Protein AF-0000000087503387 (afdb_homodimer)

Nearest PDB structures (foldseek):
  4nt5-assembly1_A-2  TM=7.803E-01  e=4.221E-07  Homo sapiens
  4jph-assembly2_D  TM=7.429E-01  e=2.413E-03  Mus musculus
  4jph-assembly2_C  TM=7.333E-01  e=2.294E-03  Mus musculus
  5aej-assembly2_B  TM=7.137E-01  e=2.294E-03  Homo sapiens
  5hk5-assembly2_E  TM=7.577E-01  e=7.345E-03  Mus musculus

InterPro domains:
  IPR006207 Cystine knot, C-terminal [PS01185] (125-163)
  IPR006207 Cystine knot, C-terminal [PS01225] (76-164)
  IPR006207 Cystine knot, C-terminal [SM00041] (79-164)

Secondary structure (DSSP, 8-state):
--EEEEE--STTS-EEEEEEEEETTEEEEEEEESSSEEEEEEEE-SS-EEEEEEEE--SSTTEEEEEEEE-B--SEEEEEEEE---EETTEEESS-EEEEEEEEEEEEEEEEETTTTEEEEEEEEEEEEEEEEEEEEEEETTS-EEEEEEEEEEEEEEEEE---/---EEEEEEEESS--EE-----BTTBEEEEEEEEESSEEEEEEEETTTTEEEEEEEE-SEEEEEEEEEE-----SEEEEEEEE---EETTEEESS-EEEEEEEEEEEEEEEEETTTTEEEEEEEEEEEEEEEEEEEEEEETTS-EEEEEEEEEEEEEEEEE---

Solvent-accessible surface area (backbone atoms only — not comparable to full-atom values): 16888 Å² total; per-residue (Å²): 119,58,48,63,46,55,49,65,71,59,76,87,57,77,60,46,63,74,52,55,48,71,52,96,30,36,27,41,34,41,27,38,22,36,49,59,38,60,36,36,34,37,33,46,32,94,62,19,49,18,62,23,74,31,73,30,72,24,92,48,78,62,34,72,34,77,26,76,15,67,20,56,58,54,40,32,33,74,40,82,44,71,40,62,65,49,70,56,93,70,23,31,33,86,54,70,39,79,34,32,25,20,37,25,34,16,67,12,28,17,42,64,33,79,89,74,69,41,75,40,70,47,33,21,22,12,29,66,76,38,68,43,78,42,80,39,64,21,45,28,82,87,71,48,76,46,75,46,76,43,66,23,44,75,37,40,36,66,39,76,44,73,56,120,129,46,60,42,48,66,44,72,73,50,61,88,30,71,55,47,67,73,48,42,48,54,44,61,83,51,24,38,30,44,30,34,28,35,16,73,34,56,27,35,34,34,33,35,27,74,74,24,52,18,64,22,74,28,78,33,79,23,86,44,79,69,40,71,33,74,20,74,16,73,23,58,58,55,40,32,33,74,41,82,42,73,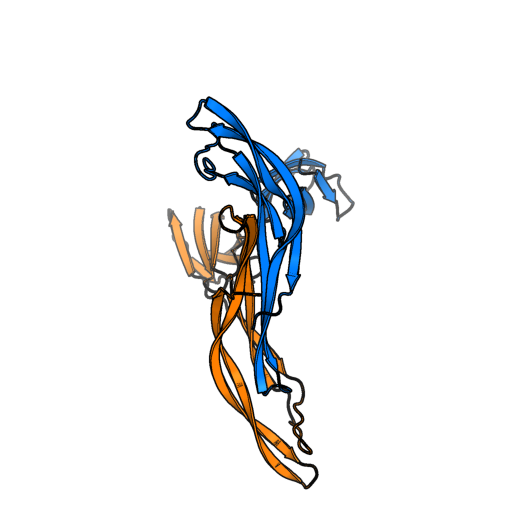40,65,66,51,70,56,92,70,23,30,32,84,53,71,40,77,36,31,25,19,38,23,34,16,68,13,28,17,42,65,32,79,91,74,70,41,75,40,70,47,34,20,21,10,28,66,74,38,68,41,80,41,79,38,66,22,46,29,82,86,70,48,77,46,76,45,76,42,68,23,44,75,36,42,35,66,39,77,44,72,55,119

Structure (mmCIF, N/CA/C/O backbone):
data_AF-0000000087503387-model_v1
#
loop_
_entity.id
_entity.type
_entity.pdbx_description
1 polymer 'CTCK domain-containing protein'
#
loop_
_atom_site.group_PDB
_atom_site.id
_atom_site.type_symbol
_atom_site.label_atom_id
_atom_site.label_alt_id
_atom_site.label_comp_id
_atom_site.label_asym_id
_atom_site.label_entity_id
_atom_site.label_seq_id
_atom_site.pdbx_PDB_ins_code
_atom_site.Cartn_x
_atom_site.Cartn_y
_atom_site.Cartn_z
_atom_site.occupancy
_atom_site.B_iso_or_equiv
_atom_site.auth_seq_id
_atom_site.auth_comp_id
_atom_site.auth_asym_id
_atom_site.auth_atom_id
_atom_site.pdbx_PDB_model_num
ATOM 1 N N . MET A 1 1 ? -12.945 15.711 10.336 1 50.25 1 MET A N 1
ATOM 2 C CA . MET A 1 1 ? -14.219 15.32 10.93 1 50.25 1 MET A CA 1
ATOM 3 C C . MET A 1 1 ? -14.648 13.938 10.445 1 50.25 1 MET A C 1
ATOM 5 O O . MET A 1 1 ? -14.586 13.648 9.25 1 50.25 1 MET A O 1
ATOM 9 N N . CYS A 1 2 ? -14.562 12.992 11.312 1 55 2 CYS A N 1
ATOM 10 C CA . CYS A 1 2 ? -14.992 11.633 10.992 1 55 2 CYS A CA 1
ATOM 11 C C . CYS A 1 2 ? -16.516 11.516 11.07 1 55 2 CYS A C 1
ATOM 13 O O . CYS A 1 2 ? -17.141 12.125 11.93 1 55 2 CYS A O 1
ATOM 15 N N . VAL A 1 3 ? -17.125 11.242 10 1 60.5 3 VAL A N 1
ATOM 16 C CA . VAL A 1 3 ? -18.562 10.969 10.016 1 60.5 3 VAL A CA 1
ATOM 17 C C . VAL A 1 3 ? -18.797 9.484 10.289 1 60.5 3 VAL A C 1
ATOM 19 O O . VAL A 1 3 ? -18.203 8.625 9.633 1 60.5 3 VAL A O 1
ATOM 22 N N . CYS A 1 4 ? -19.375 9.344 11.383 1 56.12 4 CYS A N 1
ATOM 23 C CA . CYS A 1 4 ? -19.703 7.973 11.773 1 56.12 4 CYS A CA 1
ATOM 24 C C . CYS A 1 4 ? -21.172 7.656 11.5 1 56.12 4 CYS A C 1
ATOM 26 O O . CYS A 1 4 ? -22.047 8.445 11.844 1 56.12 4 CYS A O 1
ATOM 28 N N . VAL A 1 5 ? -21.297 6.695 10.633 1 58.78 5 VAL A N 1
ATOM 29 C CA . VAL A 1 5 ? -22.656 6.23 10.406 1 58.78 5 VAL A CA 1
ATOM 30 C C . VAL A 1 5 ? -22.828 4.812 10.945 1 58.78 5 VAL A C 1
ATOM 32 O O . VAL A 1 5 ? -21.922 3.975 10.781 1 58.78 5 VAL A O 1
ATOM 35 N N . CYS A 1 6 ? -23.781 4.66 11.781 1 55.41 6 CYS A N 1
ATOM 36 C CA . CYS A 1 6 ? -24.156 3.338 12.273 1 55.41 6 CYS A CA 1
ATOM 37 C C . CYS A 1 6 ? -25.281 2.744 11.438 1 55.41 6 CYS A C 1
ATOM 39 O O . CYS A 1 6 ? -26.312 3.389 11.234 1 55.41 6 CYS A O 1
ATOM 41 N N . VAL A 1 7 ? -24.828 1.74 10.688 1 52.94 7 VAL A N 1
ATOM 42 C CA . VAL A 1 7 ? -25.891 1.023 9.977 1 52.94 7 VAL A CA 1
ATOM 43 C C . VAL A 1 7 ? -26.312 -0.208 10.773 1 52.94 7 VAL A C 1
ATOM 45 O O . VAL A 1 7 ? -25.453 -0.981 11.227 1 52.94 7 VAL A O 1
ATOM 48 N N . LEU A 1 8 ? -27.516 -0.13 11.07 1 51.19 8 LEU A N 1
ATOM 49 C CA . LEU A 1 8 ? -28.125 -1.24 11.781 1 51.19 8 LEU A CA 1
ATOM 50 C C . LEU A 1 8 ? -28.484 -2.371 10.82 1 51.19 8 LEU A C 1
ATOM 52 O O . LEU A 1 8 ? -29.094 -2.135 9.781 1 51.19 8 LEU A O 1
ATOM 56 N N . VAL A 1 9 ? -27.797 -3.285 10.844 1 47.41 9 VAL A N 1
ATOM 57 C CA . VAL A 1 9 ? -28.172 -4.387 9.961 1 47.41 9 VAL A CA 1
ATOM 58 C C . VAL A 1 9 ? -29.359 -5.141 10.555 1 47.41 9 VAL A C 1
ATOM 60 O O . VAL A 1 9 ? -30.219 -5.637 9.82 1 47.41 9 VAL A O 1
ATOM 63 N N . LEU A 1 10 ? -29.234 -5.516 11.594 1 47.75 10 LEU A N 1
ATOM 64 C CA . LEU A 1 10 ? -30.375 -6.305 12.062 1 47.75 10 LEU A CA 1
ATOM 65 C C . LEU A 1 10 ? -31.312 -5.457 12.914 1 47.75 10 LEU A C 1
ATOM 67 O O . LEU A 1 10 ? -30.859 -4.633 13.711 1 47.75 10 LEU A O 1
ATOM 71 N N . VAL A 1 11 ? -32.562 -5.238 12.305 1 44.34 11 VAL A N 1
ATOM 72 C CA . VAL A 1 11 ? -33.688 -4.32 12.438 1 44.34 11 VAL A CA 1
ATOM 73 C C . VAL A 1 11 ? -34.125 -4.254 13.898 1 44.34 11 VAL A C 1
ATOM 75 O O . VAL A 1 11 ? -35.031 -3.479 14.25 1 44.34 11 VAL A O 1
ATOM 78 N N . LEU A 1 12 ? -34 -5.195 14.758 1 48.66 12 LEU A N 1
ATOM 79 C CA . LEU A 1 12 ? -35.062 -4.984 15.727 1 48.66 12 LEU A CA 1
ATOM 80 C C . LEU A 1 12 ? -34.75 -3.807 16.641 1 48.66 12 LEU A C 1
ATOM 82 O O . LEU A 1 12 ? -35.594 -3.387 17.438 1 48.66 12 LEU A O 1
ATOM 86 N N . SER A 1 13 ? -33.531 -3.502 16.875 1 52.62 13 SER A N 1
ATOM 87 C CA . SER A 1 13 ? -33.312 -2.461 17.875 1 52.62 13 SER A CA 1
ATOM 88 C C . SER A 1 13 ? -32.375 -1.38 17.359 1 52.62 13 SER A C 1
ATOM 90 O O . SER A 1 13 ? -31.719 -1.568 16.328 1 52.62 13 SER A O 1
ATOM 92 N N . VAL A 1 14 ? -32.625 -0.191 17.922 1 55.81 14 VAL A N 1
ATOM 93 C CA . VAL A 1 14 ? -31.984 1.064 17.531 1 55.81 14 VAL A CA 1
ATOM 94 C C . VAL A 1 14 ? -30.578 1.113 18.094 1 55.81 14 VAL A C 1
ATOM 96 O O . VAL A 1 14 ? -30.359 0.879 19.297 1 55.81 14 VAL A O 1
ATOM 99 N N . CYS A 1 15 ? -29.562 0.824 17.344 1 60 15 CYS A N 1
ATOM 100 C CA . CYS A 1 15 ? -28.188 1.126 17.719 1 60 15 CYS A CA 1
ATOM 101 C C . CYS A 1 15 ? -27.797 2.533 17.281 1 60 15 CYS A C 1
ATOM 103 O O . CYS A 1 15 ? -28.047 2.918 16.125 1 60 15 CYS A O 1
ATOM 105 N N . VAL A 1 16 ? -27.469 3.377 18.406 1 65.25 16 VAL A N 1
ATOM 106 C CA . VAL A 1 16 ? -27.047 4.734 18.094 1 65.25 16 VAL A CA 1
ATOM 107 C C . VAL A 1 16 ? -25.547 4.871 18.359 1 65.25 16 VAL A C 1
ATOM 109 O O . VAL A 1 16 ? -25.062 4.551 19.453 1 65.25 16 VAL A O 1
ATOM 112 N N . CYS A 1 17 ? -24.844 5.121 17.297 1 65 17 CYS A N 1
ATOM 113 C CA . CYS A 1 17 ? -23.453 5.496 17.469 1 65 17 CYS A CA 1
ATOM 114 C C . CYS A 1 17 ? -23.328 6.883 18.094 1 65 17 CYS A C 1
ATOM 116 O O . CYS A 1 17 ? -23.797 7.867 17.516 1 65 17 CYS A O 1
ATOM 118 N N . LEU A 1 18 ? -22.781 6.969 19.297 1 70.75 18 LEU A N 1
ATOM 119 C CA . LEU A 1 18 ? -22.656 8.258 19.969 1 70.75 18 LEU A CA 1
ATOM 120 C C . LEU A 1 18 ? -21.516 9.07 19.359 1 70.75 18 LEU A C 1
ATOM 122 O O . LEU A 1 18 ? -21.672 10.25 19.062 1 70.75 18 LEU A O 1
ATOM 126 N N . TYR A 1 19 ? -20.328 8.484 19.344 1 67.81 19 TYR A N 1
ATOM 127 C CA . TYR A 1 19 ? -19.234 9.188 18.703 1 67.81 19 TYR A CA 1
ATOM 128 C C . TYR A 1 19 ? -18.156 8.211 18.234 1 67.81 19 TYR A C 1
ATOM 130 O O . TYR A 1 19 ? -18.109 7.07 18.688 1 67.81 19 TYR A O 1
ATOM 138 N N . CYS A 1 20 ? -17.547 8.594 17.094 1 66.69 20 CYS A N 1
ATOM 139 C CA . CYS A 1 20 ? -16.391 7.875 16.562 1 66.69 20 CYS A CA 1
ATOM 140 C C . CYS A 1 20 ? -15.164 8.781 16.516 1 66.69 20 CYS A C 1
ATOM 142 O O . CYS A 1 20 ? -15.273 9.969 16.219 1 66.69 20 CYS A O 1
ATOM 144 N N . VAL A 1 21 ? -14.117 8.273 17.047 1 67.12 21 VAL A N 1
ATOM 145 C CA . VAL A 1 21 ? -12.828 8.953 16.953 1 67.12 21 VAL 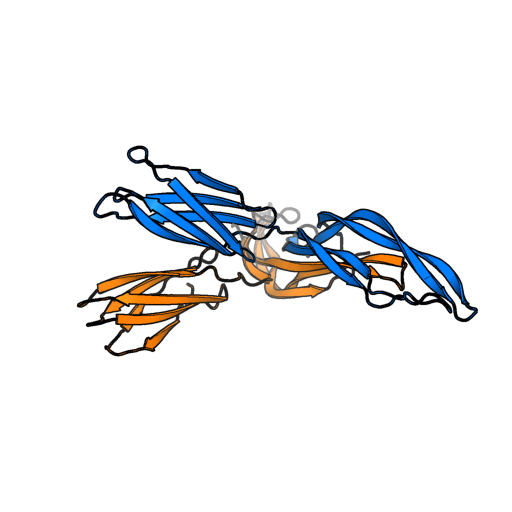A CA 1
ATOM 146 C C . VAL A 1 21 ? -11.875 8.148 16.078 1 67.12 21 VAL A C 1
ATOM 148 O O . VAL A 1 21 ? -11.742 6.934 16.234 1 67.12 21 VAL A O 1
ATOM 151 N N . CYS A 1 22 ? -11.492 8.805 15.016 1 60.06 22 CYS A N 1
ATOM 152 C CA . CYS A 1 22 ? -10.5 8.195 14.133 1 60.06 22 CYS A CA 1
ATOM 153 C C . CYS A 1 22 ? -9.117 8.789 14.375 1 60.06 22 CYS A C 1
ATOM 155 O O . CYS A 1 22 ? -8.938 10.008 14.289 1 60.06 22 CYS A O 1
ATOM 157 N N . VAL A 1 23 ? -8.352 7.953 14.859 1 58.34 23 VAL A N 1
ATOM 158 C CA . VAL A 1 23 ? -6.953 8.344 14.992 1 58.34 23 VAL A CA 1
ATOM 159 C C . VAL A 1 23 ? -6.09 7.48 14.07 1 58.34 23 VAL A C 1
ATOM 161 O O . VAL A 1 23 ? -5.898 6.289 14.328 1 58.34 23 VAL A O 1
ATOM 164 N N . CYS A 1 24 ? -5.438 8.117 13.211 1 50.66 24 CYS A N 1
ATOM 165 C CA . CYS A 1 24 ? -4.434 7.484 12.359 1 50.66 24 CYS A CA 1
ATOM 166 C C . CYS A 1 24 ? -4.914 6.129 11.867 1 50.66 24 CYS A C 1
ATOM 168 O O . CYS A 1 24 ? -4.293 5.102 12.148 1 50.66 24 CYS A O 1
ATOM 170 N N . THR A 1 25 ? -6.18 5.957 11.508 1 59.53 25 THR A N 1
ATOM 171 C CA . THR A 1 25 ? -6.754 4.793 10.844 1 59.53 25 THR A CA 1
ATOM 172 C C . THR A 1 25 ? -7.398 3.855 11.859 1 59.53 25 THR A C 1
ATOM 174 O O . THR A 1 25 ? -8 2.848 11.484 1 59.53 25 THR A O 1
ATOM 177 N N . VAL A 1 26 ? -7.129 4.125 13.117 1 62 26 VAL A N 1
ATOM 178 C CA . VAL A 1 26 ? -7.848 3.375 14.141 1 62 26 VAL A CA 1
ATOM 179 C C . VAL A 1 26 ? -9.094 4.145 14.562 1 62 26 VAL A C 1
ATO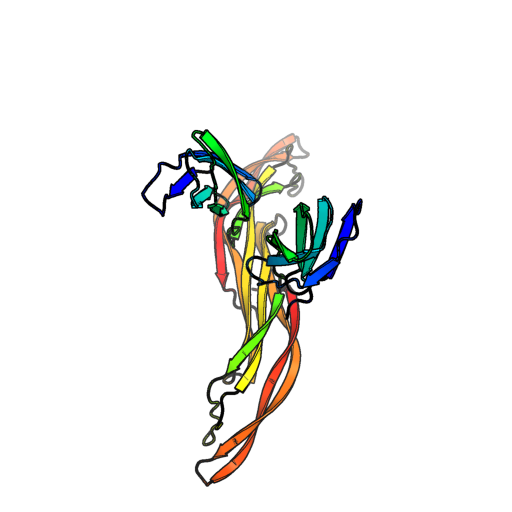M 181 O O . VAL A 1 26 ? -9.016 5.324 14.922 1 62 26 VAL A O 1
ATOM 184 N N . CYS A 1 27 ? -10.148 3.475 14.375 1 63.16 27 CYS A N 1
ATOM 185 C CA . CYS A 1 27 ? -11.422 4.098 14.727 1 63.16 27 CYS A CA 1
ATOM 186 C C . CYS A 1 27 ? -12.039 3.428 15.953 1 63.16 27 CYS A C 1
ATOM 188 O O . CYS A 1 27 ? -12.086 2.199 16.031 1 63.16 27 CYS A O 1
ATOM 190 N N . VAL A 1 28 ? -12.258 4.191 16.953 1 68.62 28 VAL A N 1
ATOM 191 C CA . VAL A 1 28 ? -12.992 3.736 18.125 1 68.62 28 VAL A CA 1
ATOM 192 C C . VAL A 1 28 ? -14.438 4.23 18.078 1 68.62 28 VAL A C 1
ATOM 194 O O . VAL A 1 28 ? -14.68 5.422 17.875 1 68.62 28 VAL A O 1
ATOM 197 N N . PHE A 1 29 ? -15.242 3.207 18.125 1 69.44 29 PHE A N 1
ATOM 198 C CA . PHE A 1 29 ? -16.672 3.496 18.141 1 69.44 29 PHE A CA 1
ATOM 199 C C . PHE A 1 29 ? -17.266 3.236 19.516 1 69.44 29 PHE A C 1
ATOM 201 O O . PHE A 1 29 ? -16.984 2.211 20.141 1 69.44 29 PHE A O 1
ATOM 208 N N . VAL A 1 30 ? -17.875 4.211 20.016 1 71 30 VAL A N 1
ATOM 209 C CA . VAL A 1 30 ? -18.672 4.02 21.219 1 71 30 VAL A CA 1
ATOM 210 C C . VAL A 1 30 ? -20.156 4.059 20.859 1 71 30 VAL A C 1
ATOM 212 O O . VAL A 1 30 ? -20.672 5.078 20.391 1 71 30 VAL A O 1
ATOM 215 N N . CYS A 1 31 ? -20.656 2.846 21.016 1 67.81 31 CYS A N 1
ATOM 216 C CA . CYS A 1 31 ? -22.078 2.721 20.688 1 67.81 31 CYS A CA 1
ATOM 217 C C . CYS A 1 31 ? -22.891 2.334 21.922 1 67.81 31 CYS A C 1
ATOM 219 O O . CYS A 1 31 ? -22.359 1.698 22.828 1 67.81 31 CYS A O 1
ATOM 221 N N . VAL A 1 32 ? -24.062 2.9 22.094 1 67.75 32 VAL A N 1
ATOM 222 C CA . VAL A 1 32 ? -25.016 2.496 23.125 1 67.75 32 VAL A CA 1
ATOM 223 C C . VAL A 1 32 ? -26.125 1.655 22.484 1 67.75 32 VAL A C 1
ATOM 225 O O . VAL A 1 32 ? -26.719 2.049 21.484 1 67.75 32 VAL A O 1
ATOM 228 N N . CYS A 1 33 ? -26 0.449 23.047 1 58 33 CYS A N 1
ATOM 229 C CA . CYS A 1 33 ? -27.062 -0.43 22.547 1 58 33 CYS A CA 1
ATOM 230 C C . CYS A 1 33 ? -28 -0.824 23.672 1 58 33 CYS A C 1
ATOM 232 O O . CYS A 1 33 ? -27.609 -0.865 24.844 1 58 33 CYS A O 1
ATOM 234 N N . VAL A 1 34 ? -29.203 -0.83 23.531 1 60.62 34 VAL A N 1
ATOM 235 C CA . VAL A 1 34 ? -30.188 -1.247 24.516 1 60.62 34 VAL A CA 1
ATOM 236 C C . VAL A 1 34 ? -30.328 -2.768 24.5 1 60.62 34 VAL A C 1
ATOM 238 O O . VAL A 1 34 ? -30.688 -3.375 25.516 1 60.62 34 VAL A O 1
ATOM 241 N N . CYS A 1 35 ? -30.016 -3.428 23.344 1 51.03 35 CYS A N 1
ATOM 242 C CA . CYS A 1 35 ? -30.297 -4.859 23.359 1 51.03 35 CYS A CA 1
ATOM 243 C C . CYS A 1 35 ? -29.125 -5.648 22.781 1 51.03 35 CYS A C 1
ATOM 245 O O . CYS A 1 35 ? -28.203 -5.07 22.203 1 51.03 35 CYS A O 1
ATOM 247 N N . LEU A 1 36 ? -29.047 -7.004 23.031 1 51.72 36 LEU A N 1
ATOM 248 C CA . LEU A 1 36 ? -28.078 -8.023 22.656 1 51.72 36 LEU A CA 1
ATOM 249 C C . LEU A 1 36 ? -27.953 -8.133 21.141 1 51.72 36 LEU A C 1
ATOM 251 O O . LEU A 1 36 ? -28.734 -8.844 20.5 1 51.72 36 LEU A O 1
ATOM 255 N N . TYR A 1 37 ? -27.5 -7.02 20.641 1 50.34 37 TYR A N 1
ATOM 256 C CA . TYR A 1 37 ? -27.438 -7.266 19.203 1 50.34 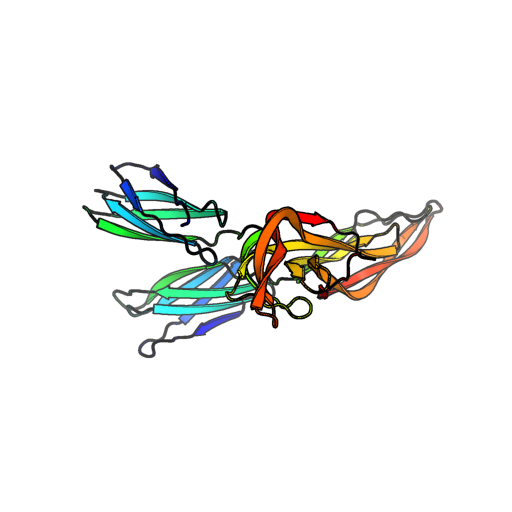37 TYR A CA 1
ATOM 257 C C . TYR A 1 37 ? -26.078 -6.883 18.641 1 50.34 37 TYR A C 1
ATOM 259 O O . TYR A 1 37 ? -25.297 -6.199 19.297 1 50.34 37 TYR A O 1
ATOM 267 N N . VAL A 1 38 ? -25.812 -7.367 17.344 1 57.97 38 VAL A N 1
ATOM 268 C CA . VAL A 1 38 ? -24.609 -7.082 16.578 1 57.97 38 VAL A CA 1
ATOM 269 C C . VAL A 1 38 ? -24.797 -5.809 15.758 1 57.97 38 VAL A C 1
ATOM 271 O O . VAL A 1 38 ? -25.812 -5.668 15.055 1 57.97 38 VAL A O 1
ATOM 274 N N . CYS A 1 39 ? -24.156 -4.766 16.078 1 58 39 CYS A N 1
ATOM 275 C CA . CYS A 1 39 ? -24.172 -3.527 15.305 1 58 39 CYS A CA 1
ATOM 276 C C . CYS A 1 39 ? -22.891 -3.387 14.492 1 58 39 CYS A C 1
ATOM 278 O O . CYS A 1 39 ? -21.812 -3.799 14.938 1 58 39 CYS A O 1
ATOM 280 N N . VAL A 1 40 ? -23.109 -2.963 13.156 1 62.09 40 VAL A N 1
ATOM 281 C CA . VAL A 1 40 ? -21.984 -2.594 12.305 1 62.09 40 VAL A CA 1
ATOM 282 C C . VAL A 1 40 ? -21.891 -1.074 12.203 1 62.09 40 VAL A C 1
ATOM 284 O O . VAL A 1 40 ? -22.859 -0.412 11.836 1 62.09 40 VAL A O 1
ATOM 287 N N . CYS A 1 41 ? -20.844 -0.535 12.688 1 62.25 41 CYS A N 1
ATOM 288 C CA . CYS A 1 41 ? -20.562 0.892 12.586 1 62.25 41 CYS A CA 1
ATOM 289 C C . CYS A 1 41 ? -19.5 1.164 11.523 1 62.25 41 CYS A C 1
ATOM 291 O O . CYS A 1 41 ? -18.516 0.423 11.414 1 62.25 41 CYS A O 1
ATOM 293 N N . VAL A 1 42 ? -19.875 2.121 10.602 1 62.59 42 VAL A N 1
ATOM 294 C CA . VAL A 1 42 ? -18.922 2.568 9.586 1 62.59 42 VAL A CA 1
ATOM 295 C C . VAL A 1 42 ? -18.531 4.016 9.859 1 62.59 42 VAL A C 1
ATOM 297 O O . VAL A 1 42 ? -19.391 4.871 10.102 1 62.59 42 VAL A O 1
ATOM 300 N N . CYS A 1 43 ? -17.281 4.254 10 1 62.97 43 CYS A N 1
ATOM 301 C CA . CYS A 1 43 ? -16.734 5.602 10.102 1 62.97 43 CYS A CA 1
ATOM 302 C C . CYS A 1 43 ? -15.93 5.961 8.859 1 62.97 43 CYS A C 1
ATOM 304 O O . CYS A 1 43 ? -15.07 5.199 8.43 1 62.97 43 CYS A O 1
ATOM 306 N N . VAL A 1 44 ? -16.406 6.918 8.164 1 59.38 44 VAL A N 1
ATOM 307 C CA . VAL A 1 44 ? -15.672 7.48 7.035 1 59.38 44 VAL A CA 1
ATOM 308 C C . VAL A 1 44 ? -15.031 8.805 7.438 1 59.38 44 VAL A C 1
ATOM 310 O O . VAL A 1 44 ? -15.711 9.719 7.902 1 59.38 44 VAL A O 1
ATOM 313 N N . CYS A 1 45 ? -13.789 8.742 7.543 1 59.59 45 CYS A N 1
ATOM 314 C CA . CYS A 1 45 ? -13.07 9.992 7.746 1 59.59 45 CYS A CA 1
ATOM 315 C C . CYS A 1 45 ? -12.289 10.375 6.492 1 59.59 45 CYS A C 1
ATOM 317 O O . CYS A 1 45 ? -12.133 9.57 5.582 1 59.59 45 CYS A O 1
ATOM 319 N N . LEU A 1 46 ? -11.93 11.617 6.473 1 56.44 46 LEU A N 1
ATOM 320 C CA . LEU A 1 46 ? -11.211 12.156 5.328 1 56.44 46 LEU A CA 1
ATOM 321 C C . LEU A 1 46 ? -9.961 11.32 5.031 1 56.44 46 LEU A C 1
ATOM 323 O O . LEU A 1 46 ? -9.492 11.281 3.893 1 56.44 46 LEU A O 1
ATOM 327 N N . TYR A 1 47 ? -9.562 10.641 6.109 1 56.97 47 TYR A N 1
ATOM 328 C CA . TYR A 1 47 ? -8.266 9.992 5.957 1 56.97 47 TYR A CA 1
ATOM 329 C C . TYR A 1 47 ? -8.43 8.484 5.793 1 56.97 47 TYR A C 1
ATOM 331 O O . TYR A 1 47 ? -7.598 7.828 5.16 1 56.97 47 TYR A O 1
ATOM 339 N N . CYS A 1 48 ? -9.438 7.953 6.461 1 58.69 48 CYS A N 1
ATOM 340 C CA . CYS A 1 48 ? -9.594 6.504 6.422 1 58.69 48 CYS A CA 1
ATOM 341 C C . CYS A 1 48 ? -11.07 6.109 6.477 1 58.69 48 CYS A C 1
ATOM 343 O O . CYS A 1 48 ? -11.922 6.926 6.836 1 58.69 48 CYS A O 1
ATOM 345 N N . VAL A 1 49 ? -11.359 4.996 5.828 1 62.19 49 VAL A N 1
ATOM 346 C CA . VAL A 1 49 ? -12.664 4.359 6.016 1 62.19 49 VAL A CA 1
ATOM 347 C C . VAL A 1 49 ? -12.523 3.172 6.969 1 62.19 49 VAL A C 1
ATOM 349 O O . VAL A 1 49 ? -11.703 2.283 6.746 1 62.19 49 VAL A O 1
ATOM 352 N N . CYS A 1 50 ? -13.156 3.383 8.148 1 61.34 50 CYS A N 1
ATOM 353 C CA . CYS A 1 50 ? -13.156 2.311 9.133 1 61.34 50 CYS A CA 1
ATOM 354 C C . CYS A 1 50 ? -14.547 1.7 9.266 1 61.34 50 CYS A C 1
ATOM 356 O O . CYS A 1 50 ? -15.547 2.42 9.312 1 61.34 50 CYS A O 1
ATOM 358 N N . VAL A 1 51 ? -14.617 0.385 9.086 1 61.22 51 VAL A N 1
ATOM 359 C CA . VAL A 1 51 ? -15.859 -0.34 9.344 1 61.22 51 VAL A CA 1
ATOM 360 C C . VAL A 1 51 ? -15.703 -1.2 10.602 1 61.22 51 VAL A C 1
ATOM 362 O O . VAL A 1 51 ? -14.727 -1.946 10.734 1 61.22 51 VAL A O 1
ATOM 365 N N . CYS A 1 52 ? -16.453 -0.917 11.602 1 58.69 52 CYS A N 1
ATOM 366 C CA . CYS A 1 52 ? -16.453 -1.731 12.812 1 58.69 52 CYS A CA 1
ATOM 367 C C . CYS A 1 52 ? -17.781 -2.455 12.977 1 58.69 52 CYS A C 1
ATOM 369 O O . CYS A 1 52 ? -18.844 -1.845 12.844 1 58.69 52 CYS A O 1
ATOM 371 N N . MET A 1 53 ? -17.719 -3.789 13.055 1 56.91 53 MET A N 1
ATOM 372 C CA . MET A 1 53 ? -18.891 -4.578 13.438 1 56.91 53 MET A CA 1
ATOM 373 C C . MET A 1 53 ? -18.891 -4.836 14.945 1 56.91 53 MET A C 1
ATOM 375 O O . MET A 1 53 ? -17.953 -5.414 15.484 1 56.91 53 MET A O 1
ATOM 379 N N . CYS A 1 54 ? -19.719 -4.168 15.672 1 53.81 54 CYS A N 1
ATOM 380 C CA . CYS A 1 54 ? -19.844 -4.387 17.109 1 53.81 54 CYS A CA 1
ATOM 381 C C . CYS A 1 54 ? -20.984 -5.34 17.422 1 53.81 54 CYS A C 1
ATOM 383 O O . CYS A 1 54 ? -22.078 -5.207 16.859 1 53.81 54 CYS A O 1
ATOM 385 N N . VAL A 1 55 ? -20.594 -6.473 18.047 1 53.78 55 VAL A N 1
ATOM 386 C CA . VAL A 1 55 ? -21.625 -7.316 18.641 1 53.78 55 VAL A CA 1
ATOM 387 C C . VAL A 1 55 ? -21.875 -6.887 20.094 1 53.78 55 VAL A C 1
ATOM 389 O O . VAL A 1 55 ? -20.953 -6.922 20.922 1 53.78 55 VAL A O 1
ATOM 392 N N . CYS A 1 56 ? -22.859 -6.168 20.234 1 49.97 56 CYS A N 1
ATOM 393 C CA . CYS A 1 56 ? -23.234 -5.781 21.594 1 49.97 56 CYS A CA 1
ATOM 394 C C . CYS A 1 56 ? -24.297 -6.711 22.156 1 49.97 56 CYS A C 1
ATOM 396 O O . CYS A 1 56 ? -25.328 -6.934 21.516 1 49.97 56 CYS A O 1
ATOM 398 N N . VAL A 1 57 ? -23.875 -7.578 23.047 1 49.16 57 VAL A N 1
ATOM 399 C CA . VAL A 1 57 ? -24.859 -8.367 23.781 1 49.16 57 VAL A CA 1
ATOM 400 C C . VAL A 1 57 ? -25.328 -7.59 25 1 49.16 57 VAL A C 1
ATOM 402 O O . VAL A 1 57 ? -24.547 -7.262 25.891 1 49.16 57 VAL A O 1
ATOM 405 N N . CYS A 1 58 ? -26.234 -6.805 24.719 1 46.91 58 CYS A N 1
ATOM 406 C CA . CYS A 1 58 ? -26.703 -6.039 25.875 1 46.91 58 CYS A CA 1
ATOM 407 C C . CYS A 1 58 ? -27.719 -6.848 26.672 1 46.91 58 CYS A C 1
ATOM 409 O O . CYS A 1 58 ? -28.531 -7.574 26.109 1 46.91 58 CYS A O 1
ATOM 411 N N . VAL A 1 59 ? -27.234 -7.121 27.859 1 49.59 59 VAL A N 1
ATOM 412 C CA . VAL A 1 59 ? -28.203 -7.484 28.891 1 49.59 59 VAL A CA 1
ATOM 413 C C . VAL A 1 59 ? -28.812 -6.223 29.484 1 49.59 59 VAL A C 1
ATOM 415 O O . VAL A 1 59 ? -28.188 -5.543 30.297 1 49.59 59 VAL A O 1
ATOM 418 N N . GLY A 1 60 ? -29.797 -5.441 28.781 1 55.28 60 GLY A N 1
ATOM 419 C CA . GLY A 1 60 ? -30.594 -4.305 29.203 1 55.28 60 GLY A CA 1
ATOM 420 C C . GLY A 1 60 ? -30.391 -3.072 28.344 1 55.28 60 GLY A C 1
ATOM 421 O O . GLY A 1 60 ? -29.594 -3.102 27.406 1 55.28 60 GLY A O 1
ATOM 422 N N . VAL A 1 61 ? -31.078 -1.965 28.562 1 56.81 61 VAL A N 1
ATOM 423 C CA . VAL A 1 61 ? -31.078 -0.668 27.891 1 56.81 61 VAL A CA 1
ATOM 424 C C . VAL A 1 61 ? -29.766 0.069 28.203 1 56.81 61 VAL A C 1
ATOM 426 O O . VAL A 1 61 ? -29.375 0.184 29.359 1 56.81 61 VAL A O 1
ATOM 429 N N . GLY A 1 62 ? -29.094 0.515 27.109 1 59.44 62 GLY A N 1
ATOM 430 C CA . GLY A 1 62 ? -28.047 1.502 27.297 1 59.44 62 GLY A CA 1
ATOM 431 C C . GLY A 1 62 ? -26.656 0.885 27.438 1 59.44 62 GLY A C 1
ATOM 432 O O . GLY A 1 62 ? -25.781 1.465 28.078 1 59.44 62 GLY A O 1
ATOM 433 N N . THR A 1 63 ? -26.5 -0.313 27.062 1 60.09 63 THR A N 1
ATOM 434 C CA . THR A 1 63 ? -25.156 -0.848 27.203 1 60.09 63 THR A CA 1
ATOM 435 C C . THR A 1 63 ? -24.234 -0.282 26.109 1 60.09 63 THR A C 1
ATOM 437 O O . THR A 1 63 ? -24.656 -0.099 24.969 1 60.09 63 THR A O 1
ATOM 440 N N . GLU A 1 64 ? -23.172 0.347 26.609 1 63.5 64 GLU A N 1
ATOM 441 C CA . GLU A 1 64 ? -22.156 0.917 25.75 1 63.5 64 GLU A CA 1
ATOM 442 C C . GLU A 1 64 ? -21.25 -0.169 25.172 1 63.5 64 GLU A C 1
ATOM 444 O O . GLU A 1 64 ? -20.859 -1.103 25.891 1 63.5 64 GLU A O 1
ATOM 449 N N . CYS A 1 65 ? -21.297 -0.255 23.906 1 61.03 65 CYS A N 1
ATOM 450 C CA . CYS A 1 65 ? -20.359 -1.155 23.25 1 61.03 65 CYS A CA 1
ATOM 451 C C . CYS A 1 65 ? -19.266 -0.373 22.547 1 61.03 65 CYS A C 1
ATOM 453 O O . CYS A 1 65 ? -19.516 0.698 21.984 1 61.03 65 CYS A O 1
ATOM 455 N N . VAL A 1 66 ? -18.031 -0.721 22.828 1 63.72 66 VAL A N 1
ATOM 456 C CA . VAL A 1 66 ? -16.859 -0.127 22.172 1 63.72 66 VAL A CA 1
ATOM 457 C C . VAL A 1 66 ? -16.344 -1.069 21.094 1 63.72 66 VAL A C 1
ATOM 459 O O . VAL A 1 66 ? -16.203 -2.273 21.328 1 63.72 66 VAL A O 1
ATOM 462 N N . CYS A 1 67 ? -16.375 -0.484 19.891 1 62.5 67 CYS A N 1
ATOM 463 C CA . CYS A 1 67 ? -15.789 -1.24 18.781 1 62.5 67 CYS A CA 1
ATOM 464 C C . CYS A 1 67 ? -14.562 -0.523 18.234 1 62.5 67 CYS A C 1
ATOM 466 O O . CYS A 1 67 ? -14.562 0.701 18.094 1 62.5 67 CYS A O 1
ATOM 468 N N . VAL A 1 68 ? -13.484 -1.244 18.172 1 59.59 68 VAL A N 1
ATOM 469 C CA . VAL A 1 68 ? -12.266 -0.727 17.562 1 59.59 68 VAL A CA 1
ATOM 470 C C . VAL A 1 68 ? -12.055 -1.366 16.188 1 59.59 68 VAL A C 1
ATOM 472 O O . VAL A 1 68 ? -12.227 -2.578 16.031 1 59.59 68 VAL A O 1
ATOM 475 N N . SER A 1 69 ? -12.039 -0.48 15.172 1 61.97 69 SER A N 1
ATOM 476 C CA . SER A 1 69 ? -11.719 -0.968 13.836 1 61.97 69 SER A CA 1
ATOM 477 C C . SER A 1 69 ? -10.477 -0.275 13.281 1 61.97 69 SER A C 1
ATOM 479 O O . SER A 1 69 ? -10.164 0.851 13.664 1 61.97 69 SER A O 1
ATOM 481 N N . VAL A 1 70 ? -9.734 -1.047 12.625 1 56.16 70 VAL A N 1
ATOM 482 C CA . VAL A 1 70 ? -8.633 -0.473 11.867 1 56.16 70 VAL A CA 1
ATOM 483 C C . VAL A 1 70 ? -9.094 -0.16 10.445 1 56.16 70 VAL A C 1
ATOM 485 O O . VAL A 1 70 ? -9.641 -1.025 9.758 1 56.16 70 VAL A O 1
ATOM 488 N N . GLY A 1 71 ? -9.195 1.12 10.141 1 57.41 71 GLY A N 1
ATOM 489 C CA . GLY A 1 71 ? -9.586 1.558 8.812 1 57.41 71 GLY A CA 1
ATOM 490 C C . GLY A 1 71 ? -8.508 1.346 7.766 1 57.41 71 GLY A C 1
ATOM 491 O O . GLY A 1 71 ? -7.348 1.103 8.109 1 57.41 71 GLY A O 1
ATOM 492 N N . THR A 1 72 ? -8.922 1.057 6.562 1 58.31 72 THR A N 1
ATOM 493 C CA . THR A 1 72 ? -7.984 0.996 5.449 1 58.31 72 THR A CA 1
ATOM 494 C C . THR A 1 72 ? -7.512 2.395 5.062 1 58.31 72 THR A C 1
ATOM 496 O O . THR A 1 72 ? -8.305 3.336 5.023 1 58.31 72 THR A O 1
ATOM 499 N N . GLU A 1 73 ? -6.262 2.76 5.352 1 59.59 73 GLU A N 1
ATOM 500 C CA . GLU A 1 73 ? -5.68 4.027 4.918 1 59.59 73 GLU A CA 1
ATOM 501 C C . GLU A 1 73 ? -5.766 4.184 3.402 1 59.59 73 GLU A C 1
ATOM 503 O O . GLU A 1 73 ? -5.672 3.199 2.664 1 59.59 73 GLU A O 1
ATOM 508 N N . PRO A 1 74 ? -6.215 5.48 3.039 1 65.44 74 PRO A N 1
ATOM 509 C CA . PRO A 1 74 ? -6.09 5.672 1.592 1 65.44 74 PRO A CA 1
ATOM 510 C C . PRO A 1 74 ? -4.727 5.246 1.055 1 65.44 74 PRO A C 1
ATOM 512 O O . PRO A 1 74 ? -3.715 5.375 1.751 1 65.44 74 PRO A O 1
ATOM 515 N N . GLU A 1 75 ? -4.863 4.695 -0.084 1 80.31 75 GLU A N 1
ATOM 516 C CA . GLU A 1 75 ? -3.627 4.199 -0.683 1 80.31 75 GLU A CA 1
ATOM 517 C C . GLU A 1 75 ? -2.648 5.34 -0.947 1 80.31 75 GLU A C 1
ATOM 519 O O . GLU A 1 75 ? -1.433 5.152 -0.859 1 80.31 75 GLU A O 1
ATOM 524 N N . CYS A 1 76 ? -3.154 6.578 -1.272 1 88.81 76 CYS A N 1
ATOM 525 C CA . CYS A 1 76 ? -2.361 7.766 -1.572 1 88.81 76 CYS A CA 1
ATOM 526 C C . CYS A 1 76 ? -3.059 9.031 -1.073 1 88.81 76 CYS A C 1
ATOM 528 O O . CYS A 1 76 ? -4.172 9.336 -1.497 1 88.81 76 CYS A O 1
ATOM 530 N N . ARG A 1 77 ? -2.316 9.781 -0.149 1 88.31 77 ARG A N 1
ATOM 531 C CA . ARG A 1 77 ? -2.994 10.891 0.508 1 88.31 77 ARG A CA 1
ATOM 532 C C . ARG A 1 77 ? -2.1 12.125 0.552 1 88.31 77 ARG A C 1
ATOM 534 O O . ARG A 1 77 ? -0.873 12.016 0.519 1 88.31 77 ARG A O 1
ATOM 541 N N . LYS A 1 78 ? -2.865 13.25 0.56 1 91.06 78 LYS A N 1
ATOM 542 C CA . LYS A 1 78 ? -2.174 14.516 0.771 1 91.06 78 LYS A CA 1
ATOM 543 C C . LYS A 1 78 ? -1.796 14.703 2.238 1 91.06 78 LYS A C 1
ATOM 545 O O . LYS A 1 78 ? -2.627 14.508 3.127 1 91.06 78 LYS A O 1
ATOM 550 N N . THR A 1 79 ? -0.64 14.992 2.506 1 91.19 79 THR A N 1
ATOM 551 C CA . THR A 1 79 ? -0.13 15.172 3.861 1 91.19 79 THR A CA 1
ATOM 552 C C . THR A 1 79 ? 0.602 16.516 3.99 1 91.19 79 THR A C 1
ATOM 554 O O . THR A 1 79 ? 0.942 17.141 2.984 1 91.19 79 THR A O 1
ATOM 557 N N . VAL A 1 80 ? 0.745 16.922 5.211 1 91.56 80 VAL A N 1
ATOM 558 C CA . VAL A 1 80 ? 1.403 18.188 5.457 1 91.56 80 VAL A CA 1
ATOM 559 C C . VAL A 1 80 ? 2.854 17.953 5.867 1 91.56 80 VAL A C 1
ATOM 561 O O . VAL A 1 80 ? 3.139 17.078 6.684 1 91.56 80 VAL A O 1
ATOM 564 N N . GLY A 1 81 ? 3.67 18.688 5.219 1 89.81 81 GLY A N 1
ATOM 565 C CA . GLY A 1 81 ? 5.07 18.688 5.605 1 89.81 81 GLY A CA 1
ATOM 566 C C . GLY A 1 81 ? 5.633 20.078 5.789 1 89.81 81 GLY A C 1
ATOM 567 O O . GLY A 1 81 ? 4.902 21.078 5.672 1 89.81 81 GLY A O 1
ATOM 568 N N . THR A 1 82 ? 6.906 20.062 6.312 1 87.81 82 THR A N 1
ATOM 569 C CA . THR A 1 82 ? 7.555 21.359 6.504 1 87.81 82 THR A CA 1
ATOM 570 C C . THR A 1 82 ? 8.859 21.422 5.719 1 87.81 82 THR A C 1
ATOM 572 O O . THR A 1 82 ? 9.648 20.469 5.73 1 87.81 82 THR A O 1
ATOM 575 N N . LEU A 1 83 ? 8.859 22.391 4.93 1 84.56 83 LEU A N 1
ATOM 576 C CA . LEU A 1 83 ? 10.141 22.672 4.285 1 84.56 83 LEU A CA 1
ATOM 577 C C . LEU A 1 83 ? 10.977 23.625 5.141 1 84.56 83 LEU A C 1
ATOM 579 O O . LEU A 1 83 ? 10.508 24.703 5.52 1 84.56 83 LEU A O 1
ATOM 583 N N . ASN A 1 84 ? 12.094 23.109 5.488 1 81.94 84 ASN A N 1
ATOM 584 C CA . ASN A 1 84 ? 12.977 23.969 6.254 1 81.94 84 ASN A CA 1
ATOM 585 C C . ASN A 1 84 ? 13.219 25.297 5.539 1 81.94 84 ASN A C 1
ATOM 587 O O . ASN A 1 84 ? 12.609 25.562 4.5 1 81.94 84 ASN A O 1
ATOM 591 N N . TYR A 1 85 ? 14.117 26.078 6.078 1 86.25 85 TYR A N 1
ATOM 592 C CA . TYR A 1 85 ? 14.445 27.359 5.477 1 86.25 85 TYR A CA 1
ATOM 593 C C . TYR A 1 85 ? 15 27.188 4.066 1 86.25 85 TYR A C 1
ATOM 595 O O . TYR A 1 85 ? 15.844 26.312 3.832 1 86.25 85 TYR A O 1
ATOM 603 N N . ILE A 1 86 ? 14.25 27.797 3.188 1 87.5 86 ILE A N 1
ATOM 604 C CA . ILE A 1 86 ? 14.688 27.672 1.801 1 87.5 86 ILE A CA 1
ATOM 605 C C . ILE A 1 86 ? 15.703 28.766 1.475 1 87.5 86 ILE A C 1
ATOM 607 O O . ILE A 1 86 ? 15.539 29.922 1.882 1 87.5 86 ILE A O 1
ATOM 611 N N . LYS A 1 87 ? 16.719 28.375 0.874 1 89.94 87 LYS A N 1
ATOM 612 C CA . LYS A 1 87 ? 17.766 29.297 0.42 1 89.94 87 LYS A CA 1
ATOM 613 C C . LYS A 1 87 ? 17.875 29.281 -1.102 1 89.94 87 LYS A C 1
ATOM 615 O O . LYS A 1 87 ? 18.047 28.219 -1.709 1 89.94 87 LYS A O 1
ATOM 620 N N . VAL A 1 88 ? 17.688 30.406 -1.57 1 89.06 88 VAL A N 1
ATOM 621 C CA . VAL A 1 88 ? 17.875 30.578 -3.008 1 89.06 88 VAL A CA 1
ATOM 622 C C . VAL A 1 88 ? 18.906 31.672 -3.268 1 89.06 88 VAL A C 1
ATOM 624 O O . VAL A 1 88 ? 18.688 32.844 -2.916 1 89.06 88 VAL A O 1
ATOM 627 N N . ASP A 1 89 ? 20.016 31.188 -3.924 1 88.88 89 ASP A N 1
ATOM 628 C CA . ASP A 1 89 ? 21.109 32.125 -4.145 1 88.88 89 ASP A CA 1
ATOM 629 C C . ASP A 1 89 ? 21.531 32.812 -2.838 1 88.88 89 ASP A C 1
ATOM 631 O O . ASP A 1 89 ? 21.922 32.125 -1.883 1 88.88 89 ASP A O 1
ATOM 635 N N . ASP A 1 90 ? 21.453 34.125 -2.676 1 92.31 90 ASP A N 1
ATOM 636 C CA . ASP A 1 90 ? 21.875 34.812 -1.469 1 92.31 90 ASP A CA 1
ATOM 637 C C . ASP A 1 90 ? 20.656 35.25 -0.635 1 92.31 90 ASP A C 1
ATOM 639 O O . ASP A 1 90 ? 20.75 36.156 0.182 1 92.31 90 ASP A O 1
ATOM 643 N N . CYS A 1 91 ? 19.656 34.531 -0.859 1 94.69 91 CYS A N 1
ATOM 644 C CA . CYS A 1 91 ? 18.422 34.875 -0.15 1 94.69 91 CYS A CA 1
ATOM 645 C C . CYS A 1 91 ? 17.922 33.688 0.653 1 94.69 91 CYS A C 1
ATOM 647 O O . CYS A 1 91 ? 18.125 32.531 0.267 1 94.69 91 CYS A O 1
ATOM 649 N N . GLN A 1 92 ? 17.203 34 1.841 1 94.12 92 GLN A N 1
ATOM 650 C CA . GLN A 1 92 ? 16.719 32.938 2.701 1 94.12 92 GLN A CA 1
ATOM 651 C C . GLN A 1 92 ? 15.375 33.281 3.318 1 94.12 92 GLN A C 1
ATOM 653 O O . GLN A 1 92 ? 15.125 34.438 3.662 1 94.12 92 GLN A O 1
ATOM 658 N N . SER A 1 93 ? 14.609 32.125 3.438 1 92.88 93 SER A N 1
ATOM 659 C CA . SER A 1 93 ? 13.32 32.344 4.086 1 92.88 93 SER A CA 1
ATOM 660 C C . SER A 1 93 ? 13.484 32.562 5.586 1 92.88 93 SER A C 1
ATOM 662 O O . SER A 1 93 ? 14.398 32 6.203 1 92.88 93 SER A O 1
ATOM 664 N N . GLN A 1 94 ? 12.586 33.344 6.113 1 89.12 94 GLN A N 1
ATOM 665 C CA . GLN A 1 94 ? 12.672 33.656 7.539 1 89.12 94 GLN A CA 1
ATOM 666 C C . GLN A 1 94 ? 11.875 32.656 8.367 1 89.12 94 GLN A C 1
ATOM 668 O O . GLN A 1 94 ? 12.109 32.5 9.57 1 89.12 94 GLN A O 1
ATOM 673 N N . GLN A 1 95 ? 10.984 32.062 7.746 1 88.38 95 GLN A N 1
ATOM 674 C CA . GLN A 1 95 ? 10.164 31.078 8.438 1 88.38 95 GLN A CA 1
ATOM 675 C C . GLN A 1 95 ? 10.133 29.766 7.676 1 88.38 95 GLN A C 1
ATOM 677 O O . GLN A 1 95 ? 10.414 29.719 6.477 1 88.38 95 GLN A O 1
ATOM 682 N N . GLN A 1 96 ? 9.898 28.734 8.484 1 90.81 96 GLN A N 1
ATOM 683 C CA . GLN A 1 96 ? 9.648 27.453 7.832 1 90.81 96 GLN A CA 1
ATOM 684 C C . GLN A 1 96 ? 8.367 27.5 7 1 90.81 96 GLN A C 1
ATOM 686 O O . GLN A 1 96 ? 7.469 28.297 7.277 1 90.81 96 GLN A O 1
ATOM 691 N N . ILE A 1 97 ? 8.445 26.672 6.031 1 90.44 97 ILE A N 1
ATOM 692 C CA . ILE A 1 97 ? 7.32 26.703 5.109 1 90.44 97 ILE A CA 1
ATOM 693 C C . ILE A 1 97 ? 6.547 25.391 5.207 1 90.44 97 ILE A C 1
ATOM 695 O O . ILE A 1 97 ? 7.125 24.312 5.086 1 90.44 97 ILE A O 1
ATOM 699 N N . GLU A 1 98 ? 5.285 25.531 5.465 1 91.31 98 GLU A N 1
ATOM 700 C CA . GLU A 1 98 ? 4.418 24.359 5.434 1 91.31 98 GLU A CA 1
ATOM 701 C C . GLU A 1 98 ? 3.957 24.047 4.012 1 91.31 98 GLU A C 1
ATOM 703 O O . GLU A 1 98 ? 3.412 24.906 3.326 1 91.31 98 GLU A O 1
ATOM 708 N N . LEU A 1 99 ? 4.293 22.906 3.619 1 92.81 99 LEU A N 1
ATOM 709 C CA . LEU A 1 99 ? 3.887 22.469 2.287 1 92.81 99 LEU A CA 1
ATOM 710 C C . LEU A 1 99 ? 3.176 21.125 2.35 1 92.81 99 LEU A C 1
ATOM 712 O O . LEU A 1 99 ? 3.414 20.344 3.264 1 92.81 99 LEU A O 1
ATOM 716 N N . HIS A 1 100 ? 2.359 20.922 1.306 1 95 100 HIS A N 1
ATOM 717 C CA . HIS A 1 100 ? 1.688 19.641 1.198 1 95 100 HIS A CA 1
ATOM 718 C C . HIS A 1 100 ? 2.441 18.703 0.257 1 95 100 HIS A C 1
ATOM 720 O O . HIS A 1 100 ? 3.057 19.156 -0.711 1 95 100 HIS A O 1
ATOM 726 N N . TYR A 1 101 ? 2.475 17.5 0.576 1 95.25 101 TYR A N 1
ATOM 727 C CA . TYR A 1 101 ? 3.021 16.469 -0.296 1 95.25 101 TYR A CA 1
ATOM 728 C C . TYR A 1 101 ? 2.145 15.219 -0.28 1 95.25 101 TYR A C 1
ATOM 730 O O . TYR A 1 101 ? 1.151 15.156 0.449 1 95.25 101 TYR A O 1
ATOM 738 N N . CYS A 1 102 ? 2.484 14.297 -1.188 1 94.19 102 CYS A N 1
ATOM 739 C CA . CYS A 1 102 ? 1.719 13.055 -1.273 1 94.19 102 CYS A CA 1
ATOM 740 C C . CYS A 1 102 ? 2.494 11.898 -0.667 1 94.19 102 CYS A C 1
ATOM 742 O O . CYS A 1 102 ? 3.709 11.789 -0.847 1 94.19 102 CYS A O 1
ATOM 744 N N . GLU A 1 103 ? 1.753 11.156 0.087 1 91.69 103 GLU A N 1
ATOM 745 C CA . GLU A 1 103 ? 2.326 9.922 0.605 1 91.69 103 GLU A CA 1
ATOM 746 C C . GLU A 1 103 ? 1.273 8.82 0.693 1 91.69 103 GLU A C 1
ATOM 748 O O . GLU A 1 103 ? 0.104 9.094 0.971 1 91.69 103 GLU A O 1
ATOM 753 N N . GLY A 1 104 ? 1.838 7.582 0.539 1 89 104 GLY A N 1
ATOM 754 C CA . GLY A 1 104 ? 0.941 6.445 0.648 1 89 104 GLY A CA 1
ATOM 755 C C . GLY A 1 104 ? 1.555 5.152 0.145 1 89 104 GLY A C 1
ATOM 756 O O . GLY A 1 104 ? 2.764 5.078 -0.081 1 89 104 GLY A O 1
ATOM 757 N N . LYS A 1 105 ? 0.728 4.188 0.158 1 87.06 105 LYS A N 1
ATOM 758 C CA . LYS A 1 105 ? 1.101 2.857 -0.309 1 87.06 105 LYS A CA 1
ATOM 759 C C . LYS A 1 105 ? 0.174 2.387 -1.426 1 87.06 105 LYS A C 1
ATOM 761 O O . LYS A 1 105 ? -0.988 2.057 -1.178 1 87.06 105 LYS A O 1
ATOM 766 N N . CYS A 1 106 ? 0.724 2.414 -2.584 1 88.31 106 CYS A N 1
ATOM 767 C CA . CYS A 1 106 ? -0.068 1.978 -3.729 1 88.31 106 CYS A CA 1
ATOM 768 C C . CYS A 1 106 ? 0.239 0.527 -4.086 1 88.31 106 CYS A C 1
ATOM 770 O O . CYS A 1 106 ? 1.37 0.068 -3.912 1 88.31 106 CYS A O 1
ATOM 772 N N . ARG A 1 107 ? -0.821 -0.155 -4.559 1 87.38 107 ARG A N 1
ATOM 773 C CA . ARG A 1 107 ? -0.667 -1.568 -4.891 1 87.38 107 ARG A CA 1
ATOM 774 C C . ARG A 1 107 ? 0.25 -1.751 -6.094 1 87.38 107 ARG A C 1
ATOM 776 O O . ARG A 1 107 ? 0.16 -1.003 -7.07 1 87.38 107 ARG A O 1
ATOM 783 N N . SER A 1 108 ? 1.149 -2.584 -5.91 1 89.88 108 SER A N 1
ATOM 784 C CA . SER A 1 108 ? 2.068 -2.957 -6.98 1 89.88 108 SER A CA 1
ATOM 785 C C . SER A 1 108 ? 2.283 -4.465 -7.023 1 89.88 108 SER A C 1
ATOM 787 O O . SER A 1 108 ? 1.999 -5.168 -6.051 1 89.88 108 SER A O 1
ATOM 789 N N . LYS A 1 109 ? 2.654 -4.926 -8.266 1 91.12 109 LYS A N 1
ATOM 790 C CA . LYS A 1 109 ? 2.861 -6.359 -8.422 1 91.12 109 LYS A CA 1
ATOM 791 C C . LYS A 1 109 ? 3.979 -6.648 -9.422 1 91.12 109 LYS A C 1
ATOM 793 O O . LYS A 1 109 ? 4.297 -5.805 -10.266 1 91.12 109 LYS A O 1
ATOM 798 N N . SER A 1 110 ? 4.582 -7.754 -9.242 1 92.31 110 SER A N 1
ATOM 799 C CA . SER A 1 110 ? 5.551 -8.32 -10.18 1 92.31 110 SER A CA 1
ATOM 800 C C . SER A 1 110 ? 5.133 -9.719 -10.633 1 92.31 110 SER A C 1
ATOM 802 O O . SER A 1 110 ? 5.141 -10.664 -9.836 1 92.31 110 SER A O 1
ATOM 804 N N . VAL A 1 111 ? 4.816 -9.766 -11.938 1 93.06 111 VAL A N 1
ATOM 805 C CA . VAL A 1 111 ? 4.227 -10.992 -12.453 1 93.06 111 VAL A CA 1
ATOM 806 C C . VAL A 1 111 ? 4.988 -11.453 -13.695 1 93.06 111 VAL A C 1
ATOM 808 O O . VAL A 1 111 ? 5.422 -10.625 -14.508 1 93.06 111 VAL A O 1
ATOM 811 N N . TYR A 1 112 ? 5.031 -12.719 -13.898 1 93.5 112 TYR A N 1
ATOM 812 C CA . TYR A 1 112 ? 5.641 -13.273 -15.094 1 93.5 112 TYR A CA 1
ATOM 813 C C . TYR A 1 112 ? 4.766 -13.031 -16.312 1 93.5 112 TYR A C 1
ATOM 815 O O . TYR A 1 112 ? 3.553 -13.25 -16.281 1 93.5 112 TYR A O 1
ATOM 823 N N . SER A 1 113 ? 5.492 -12.578 -17.328 1 90.88 113 SER A N 1
ATOM 824 C CA . SER A 1 113 ? 4.852 -12.398 -18.625 1 90.88 113 SER A CA 1
ATOM 825 C C . SER A 1 113 ? 5.387 -13.391 -19.656 1 90.88 113 SER A C 1
ATOM 827 O O . SER A 1 113 ? 6.582 -13.398 -19.953 1 90.88 113 SER A O 1
ATOM 829 N N . LEU A 1 114 ? 4.473 -14.133 -20.172 1 88.81 114 LEU A N 1
ATOM 830 C CA . LEU A 1 114 ? 4.875 -15.086 -21.203 1 88.81 114 LEU A CA 1
ATOM 831 C C . LEU A 1 114 ? 5.371 -14.352 -22.453 1 88.81 114 LEU A C 1
ATOM 833 O O . LEU A 1 114 ? 6.297 -14.82 -23.125 1 88.81 114 LEU A O 1
ATOM 837 N N . GLU A 1 115 ? 4.723 -13.266 -22.75 1 87.81 115 GLU A N 1
ATOM 838 C CA . GLU A 1 115 ? 5.066 -12.477 -23.938 1 87.81 115 GLU A CA 1
ATOM 839 C C . GLU A 1 115 ? 6.523 -12.023 -23.891 1 87.81 115 GLU A C 1
ATOM 841 O O . GLU A 1 115 ? 7.242 -12.125 -24.891 1 87.81 115 GLU A O 1
ATOM 846 N N . THR A 1 116 ? 6.945 -11.555 -22.797 1 90.19 116 THR A N 1
ATOM 847 C CA . THR A 1 116 ? 8.312 -11.047 -22.688 1 90.19 116 THR A CA 1
ATOM 848 C C . THR A 1 116 ? 9.227 -12.086 -22.047 1 90.19 116 THR A C 1
ATOM 850 O O . THR A 1 116 ? 10.438 -11.891 -21.984 1 90.19 116 THR A O 1
ATOM 853 N N . ASN A 1 117 ? 8.68 -13.164 -21.641 1 90.31 117 ASN A N 1
ATOM 854 C CA . ASN A 1 117 ? 9.422 -14.219 -20.969 1 90.31 117 ASN A CA 1
ATOM 855 C C . ASN A 1 117 ? 10.25 -13.672 -19.812 1 90.31 117 ASN A C 1
ATOM 857 O O . ASN A 1 117 ? 11.438 -13.977 -19.688 1 90.31 117 ASN A O 1
ATOM 861 N N . ALA A 1 118 ? 9.688 -12.797 -19.047 1 92.88 118 ALA A N 1
ATOM 862 C CA . ALA A 1 118 ? 10.328 -12.164 -17.906 1 92.88 118 ALA A CA 1
ATOM 863 C C . ALA A 1 118 ? 9.297 -11.734 -16.859 1 92.88 118 ALA A C 1
ATOM 865 O O . ALA A 1 118 ? 8.102 -11.648 -17.172 1 92.88 118 ALA A O 1
ATOM 866 N N . VAL A 1 119 ? 9.828 -11.539 -15.672 1 93.31 119 VAL A N 1
ATOM 867 C CA . VAL A 1 119 ? 8.984 -10.977 -14.625 1 93.31 119 VAL A CA 1
ATOM 868 C C . VAL A 1 119 ? 8.875 -9.461 -14.805 1 93.31 119 VAL A C 1
ATOM 870 O O . VAL A 1 119 ? 9.891 -8.758 -14.789 1 93.31 119 VAL A O 1
ATOM 873 N N . GLU A 1 120 ? 7.598 -9.109 -15.039 1 90.31 120 GLU A N 1
ATOM 874 C CA . GLU A 1 120 ? 7.34 -7.688 -15.242 1 90.31 120 GLU A CA 1
ATOM 875 C C . GLU A 1 120 ? 6.797 -7.039 -13.977 1 90.31 120 GLU A C 1
ATOM 877 O O . GLU A 1 120 ? 5.996 -7.641 -13.258 1 90.31 120 GLU A O 1
ATOM 882 N N . ARG A 1 121 ? 7.297 -5.84 -13.836 1 88.69 121 ARG A N 1
ATOM 883 C CA . ARG A 1 121 ? 6.879 -5.094 -12.656 1 88.69 121 ARG A CA 1
ATOM 884 C C . ARG A 1 121 ? 5.805 -4.07 -13.008 1 88.69 121 ARG A C 1
ATOM 886 O O . ARG A 1 121 ? 5.965 -3.297 -13.953 1 88.69 121 ARG A O 1
ATOM 893 N N . GLU A 1 122 ? 4.688 -4.242 -12.453 1 87.12 122 GLU A N 1
ATOM 894 C CA . GLU A 1 122 ? 3.658 -3.207 -12.477 1 87.12 122 GLU A CA 1
ATOM 895 C C . GLU A 1 122 ? 3.752 -2.305 -11.25 1 87.12 122 GLU A C 1
ATOM 897 O O . GLU A 1 122 ? 3.318 -2.684 -10.164 1 87.12 122 GLU A O 1
ATOM 902 N N . CYS A 1 123 ? 4.215 -1.127 -11.539 1 88 123 CYS A N 1
ATOM 903 C CA . CYS A 1 123 ? 4.516 -0.238 -10.422 1 88 123 CYS A CA 1
ATOM 904 C C . CYS A 1 123 ? 3.59 0.972 -10.422 1 88 123 CYS A C 1
ATOM 906 O O . CYS A 1 123 ? 3.5 1.69 -11.422 1 88 123 CYS A O 1
ATOM 908 N N . VAL A 1 124 ? 2.785 1.037 -9.398 1 88.25 124 VAL A N 1
ATOM 909 C CA . VAL A 1 124 ? 1.927 2.188 -9.141 1 88.25 124 VAL A CA 1
ATOM 910 C C . VAL A 1 124 ? 2.396 2.91 -7.879 1 88.25 124 VAL A C 1
ATOM 912 O O . VAL A 1 124 ? 2.609 2.283 -6.84 1 88.25 124 VAL A O 1
ATOM 915 N N . CYS A 1 125 ? 2.586 4.219 -7.977 1 89.5 125 CYS A N 1
ATOM 916 C CA . CYS A 1 125 ? 3.09 4.961 -6.828 1 89.5 125 CYS A CA 1
ATOM 917 C C . CYS A 1 125 ? 2.227 6.188 -6.547 1 89.5 125 CYS A C 1
ATOM 919 O O . CYS A 1 125 ? 1.465 6.625 -7.41 1 89.5 125 CYS A O 1
ATOM 921 N N . CYS A 1 126 ? 2.428 6.594 -5.398 1 91.56 126 CYS A N 1
ATOM 922 C CA . CYS A 1 126 ? 1.7 7.785 -4.973 1 91.56 126 CYS A CA 1
ATOM 923 C C . CYS A 1 126 ? 2.281 9.039 -5.613 1 91.56 126 CYS A C 1
ATOM 925 O O . CYS A 1 126 ? 3.434 9.391 -5.363 1 91.56 126 CYS A O 1
ATOM 927 N N . ALA A 1 127 ? 1.4 9.648 -6.438 1 92 127 ALA A N 1
ATOM 928 C CA . ALA A 1 127 ? 1.873 10.773 -7.242 1 92 127 ALA A CA 1
ATOM 929 C C . ALA A 1 127 ? 1.008 12.008 -7.016 1 92 127 ALA A C 1
ATOM 931 O O . ALA A 1 127 ? -0.168 11.898 -6.66 1 92 127 ALA A O 1
ATOM 932 N N . SER A 1 128 ? 1.699 13.148 -7.215 1 95 128 SER A N 1
ATOM 933 C CA . SER A 1 128 ? 0.976 14.414 -7.223 1 95 128 SER A CA 1
ATOM 934 C C . SER A 1 128 ? 0.222 14.617 -8.531 1 95 128 SER A C 1
ATOM 936 O O . SER A 1 128 ? 0.796 14.469 -9.609 1 95 128 SER A O 1
ATOM 938 N N . VAL A 1 129 ? -1.109 14.922 -8.438 1 95 129 VAL A N 1
ATOM 939 C CA . VAL A 1 129 ? -1.879 15.109 -9.664 1 95 129 VAL A CA 1
ATOM 940 C C . VAL A 1 129 ? -2.193 16.594 -9.859 1 95 129 VAL A C 1
ATOM 942 O O . VAL A 1 129 ? -2.564 17.016 -10.961 1 95 129 VAL A O 1
ATOM 945 N N . ALA A 1 130 ? -2.049 17.375 -8.875 1 96.5 130 ALA A N 1
ATOM 946 C CA . ALA A 1 130 ? -2.232 18.828 -8.953 1 96.5 130 ALA A CA 1
ATOM 947 C C . ALA A 1 130 ? -1.361 19.547 -7.934 1 96.5 130 ALA A C 1
ATOM 949 O O . ALA A 1 130 ? -1.127 19.031 -6.836 1 96.5 130 ALA A O 1
ATOM 950 N N . THR A 1 131 ? -0.864 20.719 -8.336 1 97 131 THR A N 1
ATOM 951 C CA . THR A 1 131 ? -0.036 21.531 -7.461 1 97 131 THR A CA 1
ATOM 952 C C . THR A 1 131 ? -0.471 23 -7.52 1 97 131 THR A C 1
ATOM 954 O O . THR A 1 131 ? -1.169 23.406 -8.445 1 97 131 THR A O 1
ATOM 957 N N . GLU A 1 132 ? -0.173 23.719 -6.516 1 96.69 132 GLU A N 1
ATOM 958 C CA . GLU A 1 132 ? -0.379 25.156 -6.484 1 96.69 132 GLU A CA 1
ATOM 959 C C . GLU A 1 132 ? 0.884 25.891 -6.031 1 96.69 132 GLU A C 1
ATOM 961 O O . GLU A 1 132 ? 1.585 25.422 -5.129 1 96.69 132 GLU A O 1
ATOM 966 N N . PRO A 1 133 ? 1.099 26.969 -6.68 1 95.62 133 PRO A N 1
ATOM 967 C CA . PRO A 1 133 ? 2.27 27.75 -6.273 1 95.62 133 PRO A CA 1
ATOM 968 C C . PRO A 1 133 ? 2.039 28.531 -4.98 1 95.62 133 PRO A C 1
ATOM 970 O O . PRO A 1 133 ? 0.95 29.062 -4.766 1 95.62 133 PRO A O 1
ATOM 973 N N . LEU A 1 134 ? 3.055 28.469 -4.117 1 94.06 134 LEU A N 1
ATOM 974 C CA . LEU A 1 134 ? 3.07 29.266 -2.9 1 94.06 134 LEU A CA 1
ATOM 975 C C . LEU A 1 134 ? 4.219 30.281 -2.924 1 94.06 134 LEU A C 1
ATOM 977 O O . LEU A 1 134 ? 5.383 29.891 -3.035 1 94.06 134 LEU A O 1
ATOM 981 N N . SER A 1 135 ? 3.822 31.484 -2.828 1 93.81 135 SER A N 1
ATOM 982 C CA . SER A 1 135 ? 4.836 32.531 -2.842 1 93.81 135 SER A CA 1
ATOM 983 C C . SER A 1 135 ? 5.438 32.75 -1.454 1 93.81 135 SER A C 1
ATOM 985 O O . SER A 1 135 ? 4.727 33.094 -0.513 1 93.81 135 SER A O 1
ATOM 987 N N . VAL A 1 136 ? 6.723 32.5 -1.396 1 93.12 136 VAL A N 1
ATOM 988 C CA . VAL A 1 136 ? 7.398 32.594 -0.108 1 93.12 136 VAL A CA 1
ATOM 989 C C . VAL A 1 136 ? 8.375 33.781 -0.127 1 93.12 136 VAL A C 1
ATOM 991 O O . VAL A 1 136 ? 9.227 33.875 -1.015 1 93.12 136 VAL A O 1
ATOM 994 N N . PRO A 1 137 ? 8.219 34.656 0.867 1 93.94 137 PRO A N 1
ATOM 995 C CA . PRO A 1 137 ? 9.156 35.781 0.93 1 93.94 137 PRO A CA 1
ATOM 996 C C . PRO A 1 137 ? 10.547 35.344 1.4 1 93.94 137 PRO A C 1
ATOM 998 O O . PRO A 1 137 ? 10.68 34.594 2.354 1 93.94 137 PRO A O 1
ATOM 1001 N N . LEU A 1 138 ? 11.516 35.875 0.757 1 94.25 138 LEU A N 1
ATOM 1002 C CA . LEU A 1 138 ? 12.906 35.625 1.115 1 94.25 138 LEU A CA 1
ATOM 1003 C C . LEU A 1 138 ? 13.617 36.938 1.452 1 94.25 138 LEU A C 1
ATOM 1005 O O . LEU A 1 138 ? 13.383 37.938 0.804 1 94.25 138 LEU A O 1
ATOM 1009 N N . LEU A 1 139 ? 14.438 36.844 2.443 1 95.44 139 LEU A N 1
ATOM 1010 C CA . LEU A 1 139 ? 15.281 38 2.791 1 95.44 139 LEU A CA 1
ATOM 1011 C C . LEU A 1 139 ? 16.703 37.812 2.254 1 95.44 139 LEU A C 1
ATOM 1013 O O . LEU A 1 139 ? 17.359 36.812 2.549 1 95.44 139 LEU A O 1
ATOM 1017 N N . CYS A 1 140 ? 17.172 38.844 1.539 1 95.75 140 CYS A N 1
ATOM 1018 C CA . CYS A 1 140 ? 18.484 38.75 0.93 1 95.75 140 CYS A CA 1
ATOM 1019 C C . CYS A 1 140 ? 19.547 39.406 1.815 1 95.75 140 CYS A C 1
ATOM 1021 O O . CYS A 1 140 ? 19.219 40.125 2.748 1 95.75 140 CYS A O 1
ATOM 1023 N N . SER A 1 141 ? 20.781 39.031 1.477 1 94.31 141 SER A N 1
ATOM 1024 C CA . SER A 1 141 ? 21.906 39.531 2.258 1 94.31 141 SER A CA 1
ATOM 1025 C C . SER A 1 141 ? 22 41.062 2.191 1 94.31 141 SER A C 1
ATOM 1027 O O . SER A 1 141 ? 22.484 41.688 3.129 1 94.31 141 SER A O 1
ATOM 1029 N N . ASN A 1 142 ? 21.547 41.625 1.143 1 94.12 142 ASN A N 1
ATOM 1030 C CA . ASN A 1 142 ? 21.625 43.062 0.97 1 94.12 142 ASN A CA 1
ATOM 1031 C C . ASN A 1 142 ? 20.438 43.781 1.642 1 94.12 142 ASN A C 1
ATOM 1033 O O . ASN A 1 142 ? 20.328 45 1.58 1 94.12 142 ASN A O 1
ATOM 1037 N N . GLY A 1 143 ? 19.547 43.062 2.244 1 92.81 143 GLY A N 1
ATOM 1038 C CA . GLY A 1 143 ? 18.422 43.625 2.98 1 92.81 143 GLY A CA 1
ATOM 1039 C C . GLY A 1 143 ? 17.156 43.688 2.162 1 92.81 143 GLY A C 1
ATOM 1040 O O . GLY A 1 143 ? 16.109 44.094 2.674 1 92.81 143 GLY A O 1
ATOM 1041 N N . THR A 1 144 ? 17.25 43.281 0.934 1 94 144 THR A N 1
ATOM 1042 C CA . THR A 1 144 ? 16.062 43.344 0.08 1 94 144 THR A CA 1
ATOM 1043 C C . THR A 1 144 ? 15.227 42.062 0.228 1 94 144 THR A C 1
ATOM 1045 O O . THR A 1 144 ? 15.734 41.031 0.642 1 94 144 THR A O 1
ATOM 1048 N N . LEU A 1 145 ? 13.883 42.281 -0.035 1 93.94 145 LEU A N 1
ATOM 1049 C CA . LEU A 1 145 ? 12.945 41.156 0.016 1 93.94 145 LEU A CA 1
ATOM 1050 C C . LEU A 1 145 ? 12.617 40.688 -1.388 1 93.94 145 LEU A C 1
ATOM 1052 O O . LEU A 1 145 ? 12.398 41.469 -2.297 1 93.94 145 LEU A O 1
ATOM 1056 N N . THR A 1 146 ? 12.812 39.438 -1.564 1 93.31 146 THR A N 1
ATOM 1057 C CA . THR A 1 146 ? 12.383 38.812 -2.812 1 93.31 146 THR A CA 1
ATOM 1058 C C . THR A 1 146 ? 11.391 37.688 -2.541 1 93.31 146 THR A C 1
ATOM 1060 O O . THR A 1 146 ? 11.07 37.375 -1.387 1 93.31 146 THR A O 1
ATOM 1063 N N . HIS A 1 147 ? 10.734 37.188 -3.658 1 93.88 147 HIS A N 1
ATOM 1064 C CA . HIS A 1 147 ? 9.781 36.094 -3.516 1 93.88 147 HIS A CA 1
ATOM 1065 C C . HIS A 1 147 ? 10.211 34.875 -4.336 1 93.88 147 HIS A C 1
ATOM 1067 O O . HIS A 1 147 ? 10.828 35.031 -5.395 1 93.88 147 HIS A O 1
ATOM 1073 N N . HIS A 1 148 ? 10.023 33.75 -3.732 1 92.31 148 HIS A N 1
ATOM 1074 C CA . HIS A 1 148 ? 10.227 32.5 -4.438 1 92.31 148 HIS A CA 1
ATOM 1075 C C . HIS A 1 148 ? 8.977 31.625 -4.387 1 92.31 148 HIS A C 1
ATOM 1077 O O . HIS A 1 148 ? 8.344 31.5 -3.334 1 92.31 148 HIS A O 1
ATOM 1083 N N . ASN A 1 149 ? 8.656 31.031 -5.562 1 93.56 149 ASN A N 1
ATOM 1084 C CA . ASN A 1 149 ? 7.488 30.156 -5.621 1 93.56 149 ASN A CA 1
ATOM 1085 C C . ASN A 1 149 ? 7.867 28.703 -5.344 1 93.56 149 ASN A C 1
ATOM 1087 O O . ASN A 1 149 ? 8.766 28.156 -5.984 1 93.56 149 ASN A O 1
ATOM 1091 N N . VAL A 1 150 ? 7.195 28.188 -4.379 1 93.62 150 VAL A N 1
ATOM 1092 C CA . VAL A 1 150 ? 7.312 26.75 -4.113 1 93.62 150 VAL A CA 1
ATOM 1093 C C . VAL A 1 150 ? 6.012 26.047 -4.492 1 93.62 150 VAL A C 1
ATOM 1095 O O . VAL A 1 150 ? 4.938 26.656 -4.461 1 93.62 150 VAL A O 1
ATOM 1098 N N . LEU A 1 151 ? 6.145 24.812 -4.871 1 95.44 151 LEU A N 1
ATOM 1099 C CA . LEU A 1 151 ? 4.961 24.078 -5.309 1 95.44 151 LEU A CA 1
ATOM 1100 C C . LEU A 1 151 ? 4.418 23.203 -4.176 1 95.44 151 LEU A C 1
ATOM 1102 O O . LEU A 1 151 ? 5.129 22.359 -3.643 1 95.44 151 LEU A O 1
ATOM 1106 N N . SER A 1 152 ? 3.162 23.469 -3.871 1 95.81 152 SER A N 1
ATOM 1107 C CA . SER A 1 152 ? 2.455 22.656 -2.885 1 95.81 152 SER A CA 1
ATOM 1108 C C . SER A 1 152 ? 1.434 21.734 -3.551 1 95.81 152 SER A C 1
ATOM 1110 O O . SER A 1 152 ? 0.681 22.172 -4.426 1 95.81 152 SER A O 1
ATOM 1112 N N . VAL A 1 153 ? 1.396 20.547 -3.059 1 96.44 153 VAL A N 1
ATOM 1113 C CA . VAL A 1 153 ? 0.496 19.578 -3.67 1 96.44 153 VAL A CA 1
ATOM 1114 C C . VAL A 1 153 ? -0.937 19.844 -3.215 1 96.44 153 VAL A C 1
ATOM 1116 O O . VAL A 1 153 ? -1.179 20.125 -2.041 1 96.44 153 VAL A O 1
ATOM 1119 N N . THR A 1 154 ? -1.934 19.703 -4.176 1 96.06 154 THR A N 1
ATOM 1120 C CA . THR A 1 154 ? -3.334 19.906 -3.824 1 96.06 154 THR A CA 1
ATOM 1121 C C . THR A 1 154 ? -4.137 18.625 -4.008 1 96.06 154 THR A C 1
ATOM 1123 O O . THR A 1 154 ? -5.238 18.5 -3.471 1 96.06 154 THR A O 1
ATOM 1126 N N . ALA A 1 155 ? -3.578 17.75 -4.801 1 94.62 155 ALA A N 1
ATOM 1127 C CA . ALA A 1 155 ? -4.266 16.484 -5.02 1 94.62 155 ALA A CA 1
ATOM 1128 C C . ALA A 1 155 ? -3.268 15.352 -5.254 1 94.62 155 ALA A C 1
ATOM 1130 O O . ALA A 1 155 ? -2.211 15.562 -5.855 1 94.62 155 ALA A O 1
ATOM 1131 N N . CYS A 1 156 ? -3.615 14.227 -4.754 1 93.69 156 CYS A N 1
ATOM 1132 C CA . CYS A 1 156 ? -2.77 13.047 -4.844 1 93.69 156 CYS A CA 1
ATOM 1133 C C . CYS A 1 156 ? -3.543 11.867 -5.422 1 93.69 156 CYS A C 1
ATOM 1135 O O . CYS A 1 156 ? -4.758 11.766 -5.234 1 93.69 156 CYS A O 1
ATOM 1137 N N . ASP A 1 157 ? -2.842 11 -6.199 1 91.44 157 ASP A N 1
ATOM 1138 C CA . ASP A 1 157 ? -3.416 9.742 -6.684 1 91.44 157 ASP A CA 1
ATOM 1139 C C . ASP A 1 157 ? -2.328 8.703 -6.922 1 91.44 157 ASP A C 1
ATOM 1141 O O . ASP A 1 157 ? -1.148 9.039 -7.031 1 91.44 157 ASP A O 1
ATOM 1145 N N . CYS A 1 158 ? -2.83 7.488 -6.879 1 91.5 158 CYS A N 1
ATOM 1146 C CA . CYS A 1 158 ? -1.935 6.418 -7.305 1 91.5 158 CYS A CA 1
ATOM 1147 C C . CYS A 1 158 ? -1.865 6.34 -8.828 1 91.5 158 CYS A C 1
ATOM 1149 O O . CYS A 1 158 ? -2.879 6.102 -9.484 1 91.5 158 CYS A O 1
ATOM 1151 N N . LEU A 1 159 ? -0.665 6.586 -9.305 1 89.56 159 LEU A N 1
ATOM 1152 C CA . LEU A 1 159 ? -0.483 6.57 -10.75 1 89.56 159 LEU A CA 1
ATOM 1153 C C . LEU A 1 159 ? 0.563 5.535 -11.156 1 89.56 159 LEU A C 1
ATOM 1155 O O . LEU A 1 159 ? 1.598 5.406 -10.5 1 89.56 159 LEU A O 1
ATOM 1159 N N . ALA A 1 160 ? 0.107 4.812 -12.188 1 85.12 160 ALA A N 1
ATOM 1160 C CA . ALA A 1 160 ? 1.04 3.828 -12.734 1 85.12 160 ALA A CA 1
ATOM 1161 C C . ALA A 1 160 ? 2.215 4.512 -13.43 1 85.12 160 ALA A C 1
ATOM 1163 O O . ALA A 1 160 ? 2.043 5.547 -14.07 1 85.12 160 ALA A O 1
ATOM 1164 N N . GLN A 1 161 ? 3.381 4.109 -13.016 1 73.12 161 GLN A N 1
ATOM 1165 C CA . GLN A 1 161 ? 4.562 4.617 -13.711 1 73.12 161 GLN A CA 1
ATOM 1166 C C . GLN A 1 161 ? 5.312 3.496 -14.414 1 73.12 161 GLN A C 1
ATOM 1168 O O . GLN A 1 161 ? 5.352 2.365 -13.93 1 73.12 161 GLN A O 1
ATOM 1173 N N . HIS A 1 162 ? 5.48 3.676 -15.75 1 65.31 162 HIS A N 1
ATOM 1174 C CA . HIS A 1 162 ? 6.383 2.74 -16.406 1 65.31 162 HIS A CA 1
ATOM 1175 C C . HIS A 1 162 ? 7.828 2.99 -16 1 65.31 162 HIS A C 1
ATOM 1177 O O . HIS A 1 162 ? 8.297 4.129 -16.031 1 65.31 162 HIS A O 1
ATOM 1183 N N . CYS A 1 163 ? 8.242 2.162 -15.094 1 57.97 163 CYS A N 1
ATOM 1184 C CA . CYS A 1 163 ? 9.617 2.314 -14.648 1 57.97 163 CYS A CA 1
ATOM 1185 C C . CYS A 1 163 ? 10.555 1.429 -15.461 1 57.97 163 CYS A C 1
ATOM 1187 O O . CYS A 1 163 ? 10.164 0.347 -15.906 1 57.97 163 CYS A O 1
ATOM 1189 N N . THR A 1 164 ? 11.422 2.016 -16.266 1 53.31 164 THR A N 1
ATOM 1190 C CA . THR A 1 164 ? 12.406 1.229 -17 1 53.31 164 THR A CA 1
ATOM 1191 C C . THR A 1 164 ? 13.445 0.637 -16.047 1 53.31 164 THR A C 1
ATOM 1193 O O . THR A 1 164 ? 13.797 1.254 -15.039 1 53.31 164 THR A O 1
ATOM 1196 N N . MET B 1 1 ? -0.419 -21.766 6.273 1 44.25 1 MET B N 1
ATOM 1197 C CA . MET B 1 1 ? -0.936 -21.719 7.637 1 44.25 1 MET B CA 1
ATOM 1198 C C . MET B 1 1 ? -0.139 -20.734 8.492 1 44.25 1 MET B C 1
ATOM 1200 O O . MET B 1 1 ? 1.093 -20.75 8.469 1 44.25 1 MET B O 1
ATOM 1204 N N . CYS B 1 2 ? -0.785 -19.656 8.906 1 50.81 2 CYS B N 1
ATOM 1205 C CA . CYS B 1 2 ? -0.105 -18.656 9.719 1 50.81 2 CYS B CA 1
ATOM 1206 C C . CYS B 1 2 ? 0.325 -19.25 11.062 1 50.81 2 CYS B C 1
ATOM 1208 O O . CYS B 1 2 ? -0.446 -19.953 11.711 1 50.81 2 CYS B O 1
ATOM 1210 N N . VAL B 1 3 ? 1.497 -19.406 11.242 1 55.47 3 VAL B N 1
ATOM 1211 C CA . VAL B 1 3 ? 2.008 -19.859 12.531 1 55.47 3 VAL B CA 1
ATOM 1212 C C . VAL B 1 3 ? 1.786 -18.781 13.586 1 55.47 3 VAL B C 1
ATOM 1214 O O . VAL B 1 3 ? 2.217 -17.641 13.406 1 55.47 3 VAL B O 1
ATOM 1217 N N . CYS B 1 4 ? 0.792 -19.016 14.305 1 57.59 4 CYS B N 1
ATOM 1218 C CA . CYS B 1 4 ? 0.509 -18.125 15.43 1 57.59 4 CYS B CA 1
ATOM 1219 C C . CYS B 1 4 ? 1.18 -18.625 16.703 1 57.59 4 CYS B C 1
ATOM 1221 O O . CYS B 1 4 ? 1.178 -19.828 16.969 1 57.59 4 CYS B O 1
ATOM 1223 N N . VAL B 1 5 ? 2.041 -17.812 17.203 1 60.72 5 VAL B N 1
ATOM 1224 C CA . VAL B 1 5 ? 2.646 -18.109 18.5 1 60.72 5 VAL B CA 1
ATOM 1225 C C . VAL B 1 5 ? 1.913 -17.328 19.594 1 60.72 5 VAL B C 1
ATOM 1227 O O . VAL B 1 5 ? 1.65 -16.141 19.453 1 60.72 5 VAL B O 1
ATOM 1230 N N . CYS B 1 6 ? 1.394 -18.062 20.5 1 56.91 6 CYS B N 1
ATOM 1231 C CA . CYS B 1 6 ? 0.731 -17.469 21.656 1 56.91 6 CYS B CA 1
ATOM 1232 C C . CYS B 1 6 ? 1.673 -17.406 22.859 1 56.91 6 CYS B C 1
ATOM 1234 O O . CYS B 1 6 ? 2.252 -18.422 23.25 1 56.91 6 CYS B O 1
ATOM 1236 N N . VAL B 1 7 ? 1.94 -16.109 23.188 1 59.28 7 VAL B N 1
ATOM 1237 C CA . VAL B 1 7 ? 2.771 -15.906 24.375 1 59.28 7 VAL B CA 1
ATOM 1238 C C . VAL B 1 7 ? 1.904 -15.453 25.547 1 59.28 7 VAL B C 1
ATOM 1240 O O . VAL B 1 7 ? 1.13 -14.5 25.422 1 59.28 7 VAL B O 1
ATOM 1243 N N . LEU B 1 8 ? 2.004 -16.266 26.547 1 57.91 8 LEU B N 1
ATOM 1244 C CA . LEU B 1 8 ? 1.321 -15.914 27.781 1 57.91 8 LEU B CA 1
ATOM 1245 C C . LEU B 1 8 ? 2.102 -14.859 28.562 1 57.91 8 LEU B C 1
ATOM 1247 O O . LEU B 1 8 ? 3.303 -15.008 28.797 1 57.91 8 LEU B O 1
ATOM 1251 N N . VAL B 1 9 ? 1.531 -13.703 28.734 1 55.44 9 VAL B N 1
ATOM 1252 C CA . VAL B 1 9 ? 2.254 -12.656 29.453 1 55.44 9 VAL B CA 1
ATOM 1253 C C . VAL B 1 9 ? 1.901 -12.695 30.938 1 55.44 9 VAL B C 1
ATOM 1255 O O . VAL B 1 9 ? 2.764 -12.484 31.797 1 55.44 9 VAL B O 1
ATOM 1258 N N . LEU B 1 10 ? 0.677 -12.516 31.25 1 52.78 10 LEU B N 1
ATOM 1259 C CA . LEU B 1 10 ? 0.379 -12.469 32.688 1 52.78 10 LEU B CA 1
ATOM 1260 C C . LEU B 1 10 ? -0.421 -13.688 33.125 1 52.78 10 LEU B C 1
ATOM 1262 O O . LEU B 1 10 ? -1.433 -14.023 32.5 1 52.78 10 LEU B O 1
ATOM 1266 N N . VAL B 1 11 ? 0.302 -14.562 33.781 1 50.66 11 VAL B N 1
ATOM 1267 C CA . VAL B 1 11 ? -0.229 -15.883 34.062 1 50.66 11 VAL B CA 1
ATOM 1268 C C . VAL B 1 11 ? -0.7 -15.938 35.531 1 50.66 11 VAL B C 1
ATOM 1270 O O . VAL B 1 11 ? 0.111 -15.859 36.438 1 50.66 11 VAL B O 1
ATOM 1273 N N . LEU B 1 12 ? -1.552 -15.25 35.938 1 51.66 12 LEU B N 1
ATOM 1274 C CA . LEU B 1 12 ? -1.86 -15.773 37.281 1 51.66 12 LEU B CA 1
ATOM 1275 C C . LEU B 1 12 ? -2.418 -17.188 37.188 1 51.66 12 LEU B C 1
ATOM 1277 O O . LEU B 1 12 ? -2.686 -17.828 38.188 1 51.66 12 LEU B O 1
ATOM 1281 N N . SER B 1 13 ? -2.607 -17.688 35.969 1 52.97 13 SER B N 1
ATOM 1282 C CA . SER B 1 13 ? -3.076 -19.062 35.844 1 52.97 13 SER B CA 1
ATOM 1283 C C . SER B 1 13 ? -2.533 -19.734 34.594 1 52.97 13 SER B C 1
ATOM 1285 O O . SER B 1 13 ? -2.012 -19.062 33.688 1 52.97 13 SER B O 1
ATOM 1287 N N . VAL B 1 14 ? -2.361 -21.094 34.594 1 53.44 14 VAL B N 1
ATOM 1288 C CA . VAL B 1 14 ? -1.9 -21.922 33.469 1 53.44 14 VAL B CA 1
ATOM 1289 C C . VAL B 1 14 ? -2.754 -21.656 32.25 1 53.44 14 VAL B C 1
ATOM 1291 O O . VAL B 1 14 ? -3.973 -21.859 32.25 1 53.44 14 VAL B O 1
ATOM 1294 N N . CYS B 1 15 ? -2.311 -20.781 31.422 1 57.69 15 CYS B N 1
ATOM 1295 C CA . CYS B 1 15 ? -2.994 -20.531 30.156 1 57.69 15 CYS B CA 1
ATOM 1296 C C . CYS B 1 15 ? -2.236 -21.156 29 1 57.69 15 CYS B C 1
ATOM 1298 O O . CYS B 1 15 ? -1.022 -21 28.875 1 57.69 15 CYS B O 1
ATOM 1300 N N . VAL B 1 16 ? -2.975 -22.219 28.359 1 61.38 16 VAL B N 1
ATOM 1301 C CA . VAL B 1 16 ? -2.385 -22.828 27.172 1 61.38 16 VAL B CA 1
ATOM 1302 C C . VAL B 1 16 ? -3.195 -22.438 25.938 1 61.38 16 VAL B C 1
ATOM 1304 O O . VAL B 1 16 ? -4.414 -22.625 25.906 1 61.38 16 VAL B O 1
ATOM 1307 N N . CYS B 1 17 ? -2.523 -21.672 25.109 1 60.56 17 CYS B N 1
ATOM 1308 C CA . CYS B 1 17 ? -3.109 -21.422 23.797 1 60.56 17 CYS B CA 1
ATOM 1309 C C . CYS B 1 17 ? -2.953 -22.641 22.891 1 60.56 17 CYS B C 1
ATOM 1311 O O . CYS B 1 17 ? -1.834 -23.078 22.609 1 60.56 17 CYS B O 1
ATOM 1313 N N . LEU B 1 18 ? -4.082 -23.281 22.516 1 62.88 18 LEU B N 1
ATOM 1314 C CA . LEU B 1 18 ? -4.008 -24.5 21.719 1 62.88 18 LEU B CA 1
ATOM 1315 C C . LEU B 1 18 ? -3.779 -24.172 20.234 1 62.88 18 LEU B C 1
ATOM 1317 O O . LEU B 1 18 ? -2.971 -24.828 19.578 1 62.88 18 LEU B O 1
ATOM 1321 N N . TYR B 1 19 ? -4.57 -23.344 19.656 1 59.72 19 TYR B N 1
ATOM 1322 C CA . TYR B 1 19 ? -4.285 -22.984 18.266 1 59.72 19 TYR B CA 1
ATOM 1323 C C . TYR B 1 19 ? -4.738 -21.562 17.969 1 59.72 19 TYR B C 1
ATOM 1325 O O . TYR B 1 19 ? -5.605 -21.031 18.656 1 59.72 19 TYR B O 1
ATOM 1333 N N . CYS B 1 20 ? -3.928 -20.859 17.125 1 61.28 20 CYS B N 1
ATOM 1334 C CA . CYS B 1 20 ? -4.305 -19.562 16.578 1 61.28 20 CYS B CA 1
ATOM 1335 C C . CYS B 1 20 ? -4.367 -19.625 15.055 1 61.28 20 CYS B C 1
ATOM 1337 O O . CYS B 1 20 ? -3.547 -20.281 14.414 1 61.28 20 CYS B O 1
ATOM 1339 N N . VAL B 1 21 ? -5.469 -19.203 14.5 1 62.94 21 VAL B N 1
ATOM 1340 C CA . VAL B 1 21 ? -5.613 -19.078 13.055 1 62.94 21 VAL B CA 1
ATOM 1341 C C . VAL B 1 21 ? -5.656 -17.594 12.664 1 62.94 21 VAL B C 1
ATOM 1343 O O . VAL B 1 21 ? -6.273 -16.797 13.359 1 62.94 21 VAL B O 1
ATOM 1346 N N . CYS B 1 22 ? -4.73 -17.219 11.773 1 58.09 22 CYS B N 1
ATOM 1347 C CA . CYS B 1 22 ? -4.738 -15.867 11.227 1 58.09 22 CYS B CA 1
ATOM 1348 C C . CYS B 1 22 ? -5.254 -15.859 9.789 1 58.09 22 CYS B C 1
ATOM 1350 O O . CYS B 1 22 ? -4.91 -16.734 9 1 58.09 22 CYS B O 1
ATOM 1352 N N . VAL B 1 23 ? -6.133 -15.023 9.578 1 56.88 23 VAL B N 1
ATOM 1353 C CA . VAL B 1 23 ? -6.504 -14.68 8.211 1 56.88 23 VAL B CA 1
ATOM 1354 C C . VAL B 1 23 ? -5.977 -13.281 7.875 1 56.88 23 VAL B C 1
ATOM 1356 O O . VAL B 1 23 ? -6.172 -12.336 8.641 1 56.88 23 VAL B O 1
ATOM 1359 N N . CYS B 1 24 ? -4.996 -13.125 7.09 1 49.41 24 CYS B N 1
ATOM 1360 C CA . CYS B 1 24 ? -4.129 -11.992 6.77 1 49.41 24 CYS B CA 1
ATOM 1361 C C . CYS B 1 24 ? -4.945 -10.719 6.574 1 49.41 24 CYS B C 1
ATOM 1363 O O . CYS B 1 24 ? -4.512 -9.641 6.965 1 49.41 24 CYS B O 1
ATOM 1365 N N . THR B 1 25 ? -5.918 -10.562 6.082 1 52.53 25 THR B N 1
ATOM 1366 C CA . THR B 1 25 ? -6.398 -9.195 5.941 1 52.53 25 THR B CA 1
ATOM 1367 C C . THR B 1 25 ? -6.75 -8.602 7.305 1 52.53 25 THR B C 1
ATOM 1369 O O . THR B 1 25 ? -6.5 -7.418 7.555 1 52.53 25 THR B O 1
ATOM 1372 N N . VAL B 1 26 ? -7.398 -9.266 8.07 1 54.94 26 VAL B N 1
ATOM 1373 C CA . VAL B 1 26 ? -7.742 -9.062 9.477 1 54.94 26 VAL B CA 1
ATOM 1374 C C . VAL B 1 26 ? -7.266 -10.25 10.305 1 54.94 26 VAL B C 1
ATOM 1376 O O . VAL B 1 26 ? -7.629 -11.398 10.023 1 54.94 26 VAL B O 1
ATOM 1379 N N . CYS B 1 27 ? -6.16 -9.953 10.875 1 56.31 27 CYS B N 1
ATOM 1380 C CA . CYS B 1 27 ? -5.645 -11.062 11.672 1 56.31 27 CYS B CA 1
ATOM 1381 C C . CYS B 1 27 ? -6.594 -11.414 12.805 1 56.31 27 CYS B C 1
ATOM 1383 O O . CYS B 1 27 ? -6.68 -10.68 13.797 1 56.31 27 CYS B O 1
ATOM 1385 N N . VAL B 1 28 ? -7.5 -12.25 12.516 1 61.06 28 VAL B N 1
ATOM 1386 C CA . VAL B 1 28 ? -8.367 -12.805 13.555 1 61.06 28 VAL B CA 1
ATOM 1387 C C . VAL B 1 28 ? -7.699 -14.023 14.188 1 61.06 28 VAL B C 1
ATOM 1389 O O . VAL B 1 28 ? -7.352 -14.984 13.492 1 61.06 28 VAL B O 1
ATOM 1392 N N . PHE B 1 29 ? -7.422 -13.781 15.422 1 64.25 29 PHE B N 1
ATOM 1393 C CA . PHE B 1 29 ? -6.855 -14.891 16.172 1 64.25 29 PHE B CA 1
ATOM 1394 C C . PHE B 1 29 ? -7.926 -15.57 17.031 1 64.25 29 PHE B C 1
ATOM 1396 O O . PHE B 1 29 ? -8.719 -14.898 17.688 1 64.25 29 PHE B O 1
ATOM 1403 N N . VAL B 1 30 ? -8.188 -16.812 16.812 1 64.19 30 VAL B N 1
ATOM 1404 C CA . VAL B 1 30 ? -8.984 -17.641 17.719 1 64.19 30 VAL B CA 1
ATOM 1405 C C . VAL B 1 30 ? -8.07 -18.5 18.578 1 64.19 30 VAL B C 1
ATOM 1407 O O . VAL B 1 30 ? -7.277 -19.281 18.062 1 64.19 30 VAL B O 1
ATOM 1410 N N . CYS B 1 31 ? -8.062 -18.031 19.75 1 61.03 31 CYS B N 1
ATOM 1411 C CA . CYS B 1 31 ? -7.258 -18.812 20.703 1 61.03 31 CYS B CA 1
ATOM 1412 C C . CYS B 1 31 ? -8.141 -19.672 21.594 1 61.03 31 CYS B C 1
ATOM 1414 O O . CYS B 1 31 ? -9.195 -19.203 22.047 1 61.03 31 CYS B O 1
ATOM 1416 N N . VAL B 1 32 ? -7.961 -20.891 21.672 1 64.31 32 VAL B N 1
ATOM 1417 C CA . VAL B 1 32 ? -8.57 -21.781 22.656 1 64.31 32 VAL B CA 1
ATOM 1418 C C . VAL B 1 32 ? -7.617 -21.984 23.828 1 64.31 32 VAL B C 1
ATOM 1420 O O . VAL B 1 32 ? -6.492 -22.469 23.656 1 64.31 32 VAL B O 1
ATOM 1423 N N . CYS B 1 33 ? -8.055 -21.312 24.859 1 60.09 33 CYS B N 1
ATOM 1424 C CA . CYS B 1 33 ? -7.207 -21.406 26.047 1 60.09 33 CYS B CA 1
ATOM 1425 C C . CYS B 1 33 ? -7.91 -22.172 27.156 1 60.09 33 CYS B C 1
ATOM 1427 O O . CYS B 1 33 ? -9.141 -22.234 27.188 1 60.09 33 CYS B O 1
ATOM 1429 N N . VAL B 1 34 ? -7.234 -22.969 27.859 1 62.97 34 VAL B N 1
ATOM 1430 C CA . VAL B 1 34 ? -7.648 -23.562 29.125 1 62.97 34 VAL B CA 1
ATOM 1431 C C . VAL B 1 34 ? -7.078 -22.75 30.281 1 62.97 34 VAL B C 1
ATOM 1433 O O . VAL B 1 34 ? -5.863 -22.547 30.375 1 62.97 34 VAL B O 1
ATOM 1436 N N . CYS B 1 35 ? -8 -21.859 30.781 1 58.22 35 CYS B N 1
ATOM 1437 C CA . CYS B 1 35 ? -7.43 -21.141 31.906 1 58.22 35 CYS B CA 1
ATOM 1438 C C . CYS B 1 35 ? -8.398 -21.109 33.094 1 58.22 35 CYS B C 1
ATOM 1440 O O . CYS B 1 35 ? -9.602 -21.312 32.906 1 58.22 35 CYS B O 1
ATOM 1442 N N . LEU B 1 36 ? -7.941 -21.172 34.344 1 63.34 36 LEU B N 1
ATOM 1443 C CA . LEU B 1 36 ? -8.742 -21.062 35.562 1 63.34 36 LEU B CA 1
ATOM 1444 C C . LEU B 1 36 ? -8.969 -19.609 35.938 1 63.34 36 LEU B C 1
ATOM 1446 O O . LEU B 1 36 ? -9.812 -19.312 36.781 1 63.34 36 LEU B O 1
ATOM 1450 N N . TYR B 1 37 ? -8.289 -18.734 35.25 1 64.5 37 TYR B N 1
ATOM 1451 C CA . TYR B 1 37 ? -8.461 -17.328 35.562 1 64.5 37 TYR B CA 1
ATOM 1452 C C . TYR B 1 37 ? -8.297 -16.469 34.312 1 64.5 37 TYR B C 1
ATOM 1454 O O . TYR B 1 37 ? -8.438 -16.969 33.188 1 64.5 37 TYR B O 1
ATOM 1462 N N . VAL B 1 38 ? -7.73 -15.234 34.438 1 62.38 38 VAL B N 1
ATOM 1463 C CA . VAL B 1 38 ? -7.547 -14.273 33.344 1 62.38 38 VAL B CA 1
ATOM 1464 C C . VAL B 1 38 ? -6.184 -14.492 32.688 1 62.38 38 VAL B C 1
ATOM 1466 O O . VAL B 1 38 ? -5.168 -14.617 33.375 1 62.38 38 VAL B O 1
ATOM 1469 N N . CYS B 1 39 ? -6.207 -14.789 31.469 1 59.81 39 CYS B N 1
ATOM 1470 C CA . CYS B 1 39 ? -4.969 -14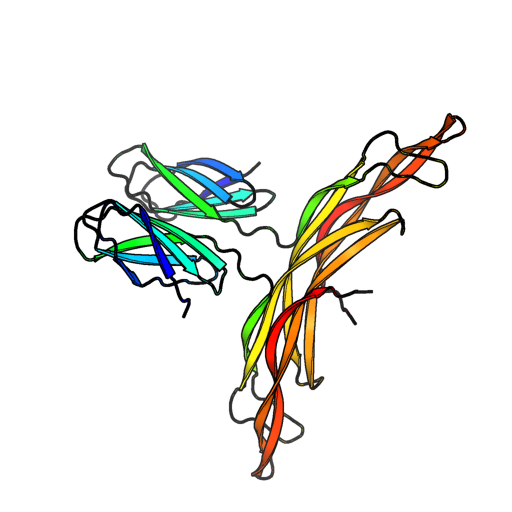.953 30.703 1 59.81 39 CYS B CA 1
ATOM 1471 C C . CYS B 1 39 ? -4.871 -13.938 29.578 1 59.81 39 CYS B C 1
ATOM 1473 O O . CYS B 1 39 ? -5.887 -13.547 29 1 59.81 39 CYS B O 1
ATOM 1475 N N . VAL B 1 40 ? -3.684 -13.383 29.438 1 65.5 40 VAL B N 1
ATOM 1476 C CA . VAL B 1 40 ? -3.371 -12.516 28.312 1 65.5 40 VAL B CA 1
ATOM 1477 C C . VAL B 1 40 ? -2.475 -13.25 27.328 1 65.5 40 VAL B C 1
ATOM 1479 O O . VAL B 1 40 ? -1.425 -13.781 27.703 1 65.5 40 VAL B O 1
ATOM 1482 N N . CYS B 1 41 ? -3.023 -13.5 26.125 1 63 41 CYS B N 1
ATOM 1483 C CA . CYS B 1 41 ? -2.264 -14.156 25.078 1 63 41 CYS B CA 1
ATOM 1484 C C . CYS B 1 41 ? -1.929 -13.18 23.953 1 63 41 CYS B C 1
ATOM 1486 O O . CYS B 1 41 ? -2.738 -12.32 23.609 1 63 41 CYS B O 1
ATOM 1488 N N . VAL B 1 42 ? -0.674 -13.266 23.578 1 67.56 42 VAL B N 1
ATOM 1489 C CA . VAL B 1 42 ? -0.219 -12.5 22.422 1 67.56 42 VAL B CA 1
ATOM 1490 C C . VAL B 1 42 ? -0.006 -13.445 21.234 1 67.56 42 VAL B C 1
ATOM 1492 O O . VAL B 1 42 ? 0.748 -14.414 21.344 1 67.56 42 VAL B O 1
ATOM 1495 N N . CYS B 1 43 ? -0.803 -13.266 20.25 1 65.81 43 CYS B N 1
ATOM 1496 C CA . CYS B 1 43 ? -0.666 -14.031 19.016 1 65.81 43 CYS B CA 1
ATOM 1497 C C . CYS B 1 43 ? 0.044 -13.211 17.938 1 65.81 43 CYS B C 1
ATOM 1499 O O . CYS B 1 43 ? -0.262 -12.031 17.75 1 65.81 43 CYS B O 1
ATOM 1501 N N . VAL B 1 44 ? 1.048 -13.773 17.438 1 64.31 44 VAL B N 1
ATOM 1502 C CA . VAL B 1 44 ? 1.84 -13.148 16.375 1 64.31 44 VAL B CA 1
ATOM 1503 C C . VAL B 1 44 ? 1.731 -13.969 15.094 1 64.31 44 VAL B C 1
ATOM 1505 O O . VAL B 1 44 ? 1.89 -15.195 15.117 1 64.31 44 VAL B O 1
ATOM 1508 N N . CYS B 1 45 ? 1.246 -13.344 14.07 1 62.53 45 CYS B N 1
ATOM 1509 C CA . CYS B 1 45 ? 1.334 -13.922 12.727 1 62.53 45 CYS B CA 1
ATOM 1510 C C . CYS B 1 45 ? 2.525 -13.352 11.969 1 62.53 45 CYS B C 1
ATOM 1512 O O . CYS B 1 45 ? 2.643 -12.133 11.812 1 62.53 45 CYS B O 1
ATOM 1514 N N . LEU B 1 46 ? 3.398 -14.133 11.656 1 57.53 46 LEU B N 1
ATOM 1515 C CA . LEU B 1 46 ? 4.617 -13.703 10.984 1 57.53 46 LEU B CA 1
ATOM 1516 C C . LEU B 1 46 ? 4.344 -13.359 9.523 1 57.53 46 LEU B C 1
ATOM 1518 O O . LEU B 1 46 ? 5.074 -12.578 8.914 1 57.53 46 LEU B O 1
ATOM 1522 N N . TYR B 1 47 ? 3.328 -13.938 9.008 1 56.62 47 TYR B N 1
ATOM 1523 C CA . TYR B 1 47 ? 3.049 -13.727 7.59 1 56.62 47 TYR B CA 1
ATOM 1524 C C . TYR B 1 47 ? 2.537 -12.312 7.34 1 56.62 47 TYR B C 1
ATOM 1526 O O . TYR B 1 47 ? 2.959 -11.656 6.387 1 56.62 47 TYR B O 1
ATOM 1534 N N . CYS B 1 48 ? 1.615 -11.922 8.172 1 56.75 48 CYS B N 1
ATOM 1535 C CA . CYS B 1 48 ? 1.064 -10.578 8.031 1 56.75 48 CYS B CA 1
ATOM 1536 C C . CYS B 1 48 ? 1.621 -9.648 9.094 1 56.75 48 CYS B C 1
ATOM 1538 O O . CYS B 1 48 ? 1.303 -8.453 9.117 1 56.75 48 CYS B O 1
ATOM 1540 N N . VAL B 1 49 ? 2.531 -10.148 9.82 1 60.5 49 VAL B N 1
ATOM 1541 C CA . VAL B 1 49 ? 3.156 -9.398 10.906 1 60.5 49 VAL B CA 1
ATOM 1542 C C . VAL B 1 49 ? 2.078 -8.781 11.797 1 60.5 49 VAL B C 1
ATOM 1544 O O . VAL B 1 49 ? 1.969 -7.555 11.883 1 60.5 49 VAL B O 1
ATOM 1547 N N . CYS B 1 50 ? 1.208 -9.5 12.164 1 60.16 50 CYS B N 1
ATOM 1548 C CA . CYS B 1 50 ? 0.167 -9.023 13.07 1 60.16 50 CYS B CA 1
ATOM 1549 C C . CYS B 1 50 ? 0.359 -9.594 14.469 1 60.16 50 CYS B C 1
ATOM 1551 O O . CYS B 1 50 ? 0.826 -10.727 14.625 1 60.16 50 CYS B O 1
ATOM 1553 N N . VAL B 1 51 ? 0.224 -8.695 15.438 1 61.66 51 VAL B N 1
ATOM 1554 C CA . VAL B 1 51 ? 0.254 -9.078 16.844 1 61.66 51 VAL B CA 1
ATOM 1555 C C . VAL B 1 51 ? -1.101 -8.789 17.484 1 61.66 51 VAL B C 1
ATOM 1557 O O . VAL B 1 51 ? -1.667 -7.707 17.297 1 61.66 51 VAL B O 1
ATOM 1560 N N . CYS B 1 52 ? -1.69 -9.789 17.938 1 60.94 52 CYS B N 1
ATOM 1561 C CA . CYS B 1 52 ? -2.934 -9.609 18.672 1 60.94 52 CYS B CA 1
ATOM 1562 C C . CYS B 1 52 ? -2.773 -10.039 20.125 1 60.94 52 CYS B C 1
ATOM 1564 O O . CYS B 1 52 ? -2.195 -11.094 20.406 1 60.94 52 CYS B O 1
ATOM 1566 N N . MET B 1 53 ? -3.133 -9.07 21.031 1 62.69 53 MET B N 1
ATOM 1567 C CA . MET B 1 53 ? -3.195 -9.406 22.438 1 62.69 53 MET B CA 1
ATOM 1568 C C . MET B 1 53 ? -4.621 -9.758 22.859 1 62.69 53 MET B C 1
ATOM 1570 O O . MET B 1 53 ? -5.547 -8.977 22.641 1 62.69 53 MET B O 1
ATOM 1574 N N . CYS B 1 54 ? -4.82 -10.961 23.219 1 59.44 54 CYS B N 1
ATOM 1575 C CA . CYS B 1 54 ? -6.125 -11.406 23.703 1 59.44 54 CYS B CA 1
ATOM 1576 C C . CYS B 1 54 ? -6.125 -11.594 25.203 1 59.44 54 CYS B C 1
ATOM 1578 O O . CYS B 1 54 ? -5.176 -12.141 25.766 1 59.44 54 CYS B O 1
ATOM 1580 N N . VAL B 1 55 ? -7.133 -10.914 25.859 1 61.81 55 VAL B N 1
ATOM 1581 C CA . VAL B 1 55 ? -7.406 -11.188 27.266 1 61.81 55 VAL B CA 1
ATOM 1582 C C . VAL B 1 55 ? -8.555 -12.188 27.375 1 61.81 55 VAL B C 1
ATOM 1584 O O . VAL B 1 55 ? -9.648 -11.945 26.875 1 61.81 55 VAL B O 1
ATOM 1587 N N . CYS B 1 56 ? -8.203 -13.281 27.781 1 57.25 56 CYS B N 1
ATOM 1588 C CA . CYS B 1 56 ? -9.211 -14.312 27.969 1 57.25 56 CYS B CA 1
ATOM 1589 C C . CYS B 1 56 ? -9.492 -14.523 29.453 1 57.25 56 CYS B C 1
ATOM 1591 O O . CYS B 1 56 ? -8.57 -14.648 30.266 1 57.25 56 CYS B O 1
ATOM 1593 N N . VAL B 1 57 ? -10.75 -14.32 29.797 1 59.66 57 VAL B N 1
ATOM 1594 C CA . VAL B 1 57 ? -11.211 -14.695 31.125 1 59.66 57 VAL B CA 1
ATOM 1595 C C . VAL B 1 57 ? -11.898 -16.062 31.062 1 59.66 57 VAL B C 1
ATOM 1597 O O . VAL B 1 57 ? -12.867 -16.234 30.328 1 59.66 57 VAL B O 1
ATOM 1600 N N . CYS B 1 58 ? -11.156 -17.016 31.406 1 55.88 58 CYS B N 1
ATOM 1601 C CA . CYS B 1 58 ? -11.812 -18.312 31.312 1 55.88 58 CYS B CA 1
ATOM 1602 C C . CYS B 1 58 ? -11.75 -19.047 32.656 1 55.88 58 CYS B C 1
ATOM 1604 O O . CYS B 1 58 ? -10.828 -18.828 33.438 1 55.88 58 CYS B O 1
ATOM 1606 N N . VAL B 1 59 ? -13.016 -19.547 33 1 61.88 59 VAL B N 1
ATOM 1607 C CA . VAL B 1 59 ? -13.102 -20.531 34.062 1 61.88 59 VAL B CA 1
ATOM 1608 C C . VAL B 1 59 ? -13.234 -21.938 33.469 1 61.88 59 VAL B C 1
ATOM 1610 O O . VAL B 1 59 ? -14.312 -22.328 33.031 1 61.88 59 VAL B O 1
ATOM 1613 N N . GLY B 1 60 ? -12.164 -22.781 33.281 1 62.62 60 GLY B N 1
ATOM 1614 C CA . GLY B 1 60 ? -12.148 -24.172 32.812 1 62.62 60 GLY B CA 1
ATOM 1615 C C . GLY B 1 60 ? -11.578 -24.344 31.438 1 62.62 60 GLY B C 1
ATOM 1616 O O . GLY B 1 60 ? -10.898 -23.453 30.922 1 62.62 60 GLY B O 1
ATOM 1617 N N . VAL B 1 61 ? -11.695 -25.516 30.797 1 59.53 61 VAL B N 1
ATOM 1618 C CA . VAL B 1 61 ? -11.148 -25.984 29.531 1 59.53 61 VAL B CA 1
ATOM 1619 C C . VAL B 1 61 ? -12.055 -25.531 28.391 1 59.53 61 VAL B C 1
ATOM 1621 O O . VAL B 1 61 ? -13.281 -25.672 28.469 1 59.53 61 VAL B O 1
ATOM 1624 N N . GLY B 1 62 ? -11.398 -24.938 27.359 1 60.25 62 GLY B N 1
ATOM 1625 C CA . GLY B 1 62 ? -12.07 -24.844 26.062 1 60.25 62 GLY B CA 1
ATOM 1626 C C . GLY B 1 62 ? -12.617 -23.469 25.766 1 60.25 62 GLY B C 1
ATOM 1627 O O . GLY B 1 62 ? -13.492 -23.312 24.906 1 60.25 62 GLY B O 1
ATOM 1628 N N . THR B 1 63 ? -12.32 -22.5 26.578 1 59.53 63 THR B N 1
ATOM 1629 C CA . THR B 1 63 ? -12.867 -21.188 26.234 1 59.53 63 THR B CA 1
ATOM 1630 C C . THR B 1 63 ? -12.102 -20.562 25.078 1 59.53 63 THR B C 1
ATOM 1632 O O . THR B 1 63 ? -10.875 -20.688 25 1 59.53 63 THR B O 1
ATOM 1635 N N . GLU B 1 64 ? -12.836 -20.266 24.094 1 61.59 64 GLU B N 1
ATOM 1636 C CA . GLU B 1 64 ? -12.32 -19.625 22.891 1 61.59 64 GLU B CA 1
ATOM 1637 C C . GLU B 1 64 ? -12.258 -18.109 23.062 1 61.59 64 GLU B C 1
ATOM 1639 O O . GLU B 1 64 ? -13.164 -17.5 23.625 1 61.59 64 GLU B O 1
ATOM 1644 N N . CYS B 1 65 ? -11.047 -17.672 22.984 1 60.53 65 CYS B N 1
ATOM 1645 C CA . CYS B 1 65 ? -10.906 -16.219 22.922 1 60.53 65 CYS B CA 1
ATOM 1646 C C . CYS B 1 65 ? -10.578 -15.766 21.5 1 60.53 65 CYS B C 1
ATOM 1648 O O . CYS B 1 65 ? -9.82 -16.438 20.781 1 60.53 65 CYS B O 1
ATOM 1650 N N . VAL B 1 66 ? -11.32 -14.875 21.047 1 60.53 66 VAL B N 1
ATOM 1651 C CA . VAL B 1 66 ? -11.094 -14.305 19.734 1 60.53 66 VAL B CA 1
ATOM 1652 C C . VAL B 1 66 ? -10.438 -12.93 19.875 1 60.53 66 VAL B C 1
ATOM 1654 O O . VAL B 1 66 ? -10.852 -12.117 20.703 1 60.53 66 VAL B O 1
ATOM 1657 N N . CYS B 1 67 ? -9.258 -12.906 19.344 1 60.38 67 CYS B N 1
ATOM 1658 C CA . CYS B 1 67 ? -8.617 -11.602 19.234 1 60.38 67 CYS B CA 1
ATOM 1659 C C . CYS B 1 67 ? -8.5 -11.156 17.781 1 60.38 67 CYS B C 1
ATOM 1661 O O . CYS B 1 67 ? -8.242 -11.977 16.906 1 60.38 67 CYS B O 1
ATOM 1663 N N . VAL B 1 68 ? -8.969 -10.016 17.594 1 55.72 68 VAL B N 1
ATOM 1664 C CA . VAL B 1 68 ? -8.859 -9.414 16.281 1 55.72 68 VAL B CA 1
ATOM 1665 C C . VAL B 1 68 ? -7.785 -8.328 16.297 1 55.72 68 VAL B C 1
ATOM 1667 O O . VAL B 1 68 ? -7.734 -7.508 17.219 1 55.72 68 VAL B O 1
ATOM 1670 N N . SER B 1 69 ? -6.691 -8.578 15.594 1 56.31 69 SER B N 1
ATOM 1671 C CA . SER B 1 69 ? -5.715 -7.512 15.391 1 56.31 69 SER B CA 1
ATOM 1672 C C . SER B 1 69 ? -5.613 -7.125 13.922 1 56.31 69 SER B C 1
ATOM 1674 O O . SER B 1 69 ? -5.926 -7.926 13.039 1 56.31 69 SER B O 1
ATOM 1676 N N . VAL B 1 70 ? -5.539 -5.895 13.742 1 48.84 70 VAL B N 1
ATOM 1677 C CA . VAL B 1 70 ? -5.238 -5.422 12.391 1 48.84 70 VAL B CA 1
ATOM 1678 C C . VAL B 1 70 ? -3.729 -5.426 12.172 1 48.84 70 VAL B C 1
ATOM 1680 O O . VAL B 1 70 ? -2.98 -4.793 12.922 1 48.84 70 VAL B O 1
ATOM 1683 N N . GLY B 1 71 ? -3.174 -6.559 11.711 1 51 71 GLY B N 1
ATOM 1684 C CA . GLY B 1 71 ? -1.761 -6.57 11.375 1 51 71 GLY B CA 1
ATOM 1685 C C . GLY B 1 71 ? -1.449 -5.816 10.094 1 51 71 GLY B C 1
ATOM 1686 O O . GLY B 1 71 ? -2.354 -5.5 9.32 1 51 71 GLY B O 1
ATOM 1687 N N . THR B 1 72 ? -0.319 -5.082 10.141 1 53.69 72 THR B N 1
ATOM 1688 C CA . THR B 1 72 ? 0.156 -4.422 8.93 1 53.69 72 THR B CA 1
ATOM 1689 C C . THR B 1 72 ? 0.625 -5.449 7.898 1 53.69 72 THR B C 1
ATOM 1691 O O . THR B 1 72 ? 1.279 -6.43 8.25 1 53.69 72 THR B O 1
ATOM 1694 N N . GLU B 1 73 ? -0.148 -5.859 6.965 1 57.69 73 GLU B N 1
ATOM 1695 C CA . GLU B 1 73 ? 0.31 -6.711 5.871 1 57.69 73 GLU B CA 1
ATOM 1696 C C . GLU B 1 73 ? 1.707 -6.309 5.406 1 57.69 73 GLU B C 1
ATOM 1698 O O . GLU B 1 73 ? 2.057 -5.129 5.426 1 57.69 73 GLU B O 1
ATOM 1703 N N . PRO B 1 74 ? 2.623 -7.402 5.25 1 64.75 74 PRO B N 1
ATOM 1704 C CA . PRO B 1 74 ? 3.891 -7.004 4.641 1 64.75 74 PRO B CA 1
ATOM 1705 C C . PRO B 1 74 ? 3.701 -6.082 3.438 1 64.75 74 PRO B C 1
ATOM 1707 O O . PRO B 1 74 ? 2.713 -6.207 2.709 1 64.75 74 PRO B O 1
ATOM 1710 N N . GLU B 1 75 ? 4.629 -5.215 3.406 1 80.56 75 GLU B N 1
ATOM 1711 C CA . GLU B 1 75 ? 4.52 -4.227 2.336 1 80.56 75 GLU B CA 1
ATOM 1712 C C . GLU B 1 75 ? 4.633 -4.883 0.965 1 80.56 75 GLU B C 1
ATOM 1714 O O . GLU B 1 75 ? 4.008 -4.434 0.001 1 80.56 75 GLU B O 1
ATOM 1719 N N . CYS B 1 76 ? 5.465 -5.992 0.864 1 88.88 76 CYS B N 1
ATOM 1720 C CA . CYS B 1 76 ? 5.688 -6.734 -0.372 1 88.88 76 CYS B CA 1
ATOM 1721 C C . CYS B 1 76 ? 5.855 -8.219 -0.091 1 88.88 76 CYS B C 1
ATOM 1723 O O . CYS B 1 76 ? 6.777 -8.625 0.625 1 88.88 76 CYS B O 1
ATOM 1725 N N . ARG B 1 77 ? 4.938 -9.055 -0.73 1 87.75 77 ARG B N 1
ATOM 1726 C CA . ARG B 1 77 ? 4.926 -10.469 -0.362 1 87.75 77 ARG B CA 1
ATOM 1727 C C . ARG B 1 77 ? 4.832 -11.359 -1.598 1 87.75 77 ARG B C 1
ATOM 1729 O O . ARG B 1 77 ? 4.32 -10.93 -2.637 1 87.75 77 ARG B O 1
ATOM 1736 N N . LYS B 1 78 ? 5.438 -12.555 -1.341 1 90.69 78 LYS B N 1
ATOM 1737 C CA . LYS B 1 78 ? 5.285 -13.594 -2.361 1 90.69 78 LYS B CA 1
ATOM 1738 C C . LYS B 1 78 ? 3.893 -14.211 -2.309 1 90.69 78 LYS B C 1
ATOM 1740 O O . LYS B 1 78 ? 3.412 -14.586 -1.237 1 90.69 78 LYS B O 1
ATOM 1745 N N . THR B 1 79 ? 3.25 -14.305 -3.359 1 90.12 79 THR B N 1
ATOM 1746 C CA . THR B 1 79 ? 1.9 -14.844 -3.459 1 90.12 79 THR B CA 1
ATOM 1747 C C . THR B 1 79 ? 1.822 -15.898 -4.562 1 90.12 79 THR B C 1
ATOM 1749 O O . THR B 1 79 ? 2.723 -16 -5.398 1 90.12 79 THR B O 1
ATOM 1752 N N . VAL B 1 80 ? 0.796 -16.656 -4.469 1 90.62 80 VAL B N 1
ATOM 1753 C CA . VAL B 1 80 ? 0.629 -17.719 -5.449 1 90.62 80 VAL B CA 1
ATOM 1754 C C . VAL B 1 80 ? -0.398 -17.312 -6.5 1 90.62 80 VAL B C 1
ATOM 1756 O O . VAL B 1 80 ? -1.451 -16.766 -6.16 1 90.62 80 VAL B O 1
ATOM 1759 N N . GLY B 1 81 ? 0.012 -17.5 -7.684 1 88.44 81 GLY B N 1
ATOM 1760 C CA . GLY B 1 81 ? -0.91 -17.297 -8.789 1 88.44 81 GLY B CA 1
ATOM 1761 C C . GLY B 1 81 ? -0.947 -18.469 -9.758 1 88.44 81 GLY B C 1
ATOM 1762 O O . GLY B 1 81 ? -0.289 -19.484 -9.531 1 88.44 81 GLY B O 1
ATOM 1763 N N . THR B 1 82 ? -1.937 -18.328 -10.703 1 87.19 82 THR B N 1
ATOM 1764 C CA . THR B 1 82 ? -2.047 -19.391 -11.703 1 87.19 82 THR B CA 1
ATOM 1765 C C . THR B 1 82 ? -1.899 -18.812 -13.109 1 87.19 82 THR B C 1
ATOM 1767 O O . THR B 1 82 ? -2.486 -17.781 -13.43 1 87.19 82 THR B O 1
ATOM 1770 N N . LEU B 1 83 ? -0.958 -19.375 -13.727 1 84.19 83 LEU B N 1
ATOM 1771 C CA . LEU B 1 83 ? -0.864 -19.078 -15.148 1 84.19 83 LEU B CA 1
ATOM 1772 C C . LEU B 1 83 ? -1.722 -20.031 -15.969 1 84.19 83 LEU B C 1
ATOM 1774 O O . LEU B 1 83 ? -1.58 -21.25 -15.852 1 84.19 83 LEU B O 1
ATOM 1778 N N . ASN B 1 84 ? -2.635 -19.406 -16.641 1 81.06 84 ASN B N 1
ATOM 1779 C CA . ASN B 1 84 ? -3.455 -20.25 -17.5 1 81.06 84 ASN B CA 1
ATOM 1780 C C . ASN B 1 84 ? -2.596 -21.094 -18.422 1 81.06 84 ASN B C 1
ATOM 1782 O O . ASN B 1 84 ? -1.368 -21.094 -18.328 1 81.06 84 ASN B O 1
ATOM 1786 N N . TYR B 1 85 ? -3.236 -21.75 -19.344 1 85.81 85 TYR B N 1
ATOM 1787 C CA . TYR B 1 85 ? -2.531 -22.578 -20.312 1 85.8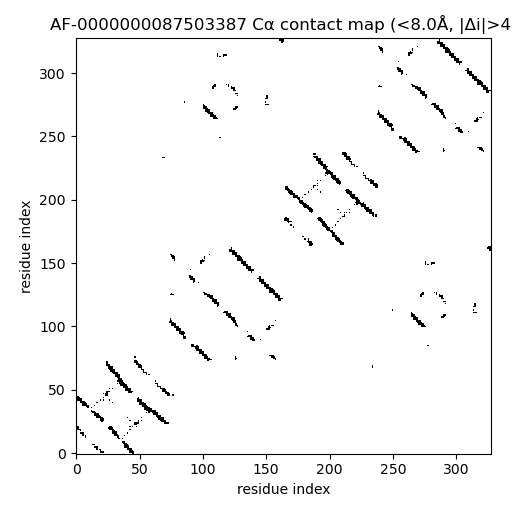1 85 TYR B CA 1
ATOM 1788 C C . TYR B 1 85 ? -1.572 -21.75 -21.156 1 85.81 85 TYR B C 1
ATOM 1790 O O . TYR B 1 85 ? -1.93 -20.656 -21.625 1 85.81 85 TYR B O 1
ATOM 1798 N N . ILE B 1 86 ? -0.348 -22.172 -21.016 1 87.31 86 ILE B N 1
ATOM 1799 C CA . ILE B 1 86 ? 0.659 -21.422 -21.781 1 87.31 86 ILE B CA 1
ATOM 1800 C C . ILE B 1 86 ? 0.788 -22.016 -23.172 1 87.31 86 ILE B C 1
ATOM 1802 O O . ILE B 1 86 ? 0.773 -23.234 -23.359 1 87.31 86 ILE B O 1
ATOM 1806 N N . LYS B 1 87 ? 0.775 -21.172 -24.094 1 89.88 87 LYS B N 1
ATOM 1807 C CA . LYS B 1 87 ? 0.969 -21.562 -25.5 1 89.88 87 LYS B CA 1
ATOM 1808 C C . LYS B 1 87 ? 2.246 -20.938 -26.062 1 89.88 87 LYS B C 1
ATOM 1810 O O . LYS B 1 87 ? 2.438 -19.719 -26 1 89.88 87 LYS B O 1
ATOM 1815 N N . VAL B 1 88 ? 3.037 -21.828 -26.469 1 88.88 88 VAL B N 1
ATOM 1816 C CA . VAL B 1 88 ? 4.258 -21.391 -27.141 1 88.88 88 VAL B CA 1
ATOM 1817 C C . VAL B 1 88 ? 4.336 -22 -28.531 1 88.88 88 VAL B C 1
ATOM 1819 O O . VAL B 1 88 ? 4.406 -23.234 -28.672 1 88.88 88 VAL B O 1
ATOM 1822 N N . ASP B 1 89 ? 4.336 -21.047 -29.516 1 88.69 89 ASP B N 1
ATOM 1823 C CA . ASP B 1 89 ? 4.316 -21.531 -30.906 1 88.69 89 ASP B CA 1
ATOM 1824 C C . ASP B 1 89 ? 3.17 -22.516 -31.109 1 88.69 89 ASP B C 1
ATOM 1826 O O . ASP B 1 89 ? 2.004 -22.172 -30.906 1 88.69 89 ASP B O 1
ATOM 1830 N N . ASP B 1 90 ? 3.375 -23.766 -31.516 1 92.06 90 ASP B N 1
ATOM 1831 C CA . ASP B 1 90 ? 2.324 -24.75 -31.766 1 92.06 90 ASP B CA 1
ATOM 1832 C C . ASP B 1 90 ? 2.205 -25.734 -30.609 1 92.06 90 ASP B C 1
ATOM 1834 O O . ASP B 1 90 ? 1.684 -26.844 -30.781 1 92.06 90 ASP B O 1
ATOM 1838 N N . CYS B 1 91 ? 2.641 -25.266 -29.516 1 94.62 91 CYS B N 1
ATOM 1839 C CA . CYS B 1 91 ? 2.623 -26.141 -28.359 1 94.62 91 CYS B CA 1
ATOM 1840 C C . CYS B 1 91 ? 1.833 -25.516 -27.219 1 94.62 91 CYS B C 1
ATOM 1842 O O . CYS B 1 91 ? 1.799 -24.297 -27.078 1 94.62 91 CYS B O 1
ATOM 1844 N N . GLN B 1 92 ? 1.178 -26.453 -26.359 1 94.06 92 GLN B N 1
ATOM 1845 C CA . GLN B 1 92 ? 0.352 -25.938 -25.281 1 94.06 92 GLN B CA 1
ATOM 1846 C C . GLN B 1 92 ? 0.47 -26.828 -24.031 1 94.06 92 GLN B C 1
ATOM 1848 O O . GLN B 1 92 ? 0.57 -28.047 -24.156 1 94.06 92 GLN B O 1
ATOM 1853 N N . SER B 1 93 ? 0.383 -26.031 -22.906 1 92.69 93 SER B N 1
ATOM 1854 C CA . SER B 1 93 ? 0.412 -26.797 -21.656 1 92.69 93 SER B CA 1
ATOM 1855 C C . SER B 1 93 ? -0.912 -27.516 -21.422 1 92.69 93 SER B C 1
ATOM 1857 O O . SER B 1 93 ? -1.972 -27.031 -21.812 1 92.69 93 SER B O 1
ATOM 1859 N N . GLN B 1 94 ? -0.803 -28.609 -20.75 1 88.62 94 GLN B N 1
ATOM 1860 C CA . GLN B 1 94 ? -2.004 -29.406 -20.5 1 88.62 94 GLN B CA 1
ATOM 1861 C C . GLN B 1 94 ? -2.646 -29.031 -19.172 1 88.62 94 GLN B C 1
ATOM 1863 O O . GLN B 1 94 ? -3.83 -29.297 -18.953 1 88.62 94 GLN B O 1
ATOM 1868 N N . GLN B 1 95 ? -1.873 -28.516 -18.375 1 88.38 95 GLN B N 1
ATOM 1869 C CA . GLN B 1 95 ? -2.381 -28.109 -17.062 1 88.38 95 GLN B CA 1
ATOM 1870 C C . GLN B 1 95 ? -2.041 -26.641 -16.781 1 88.38 95 GLN B C 1
ATOM 1872 O O . GLN B 1 95 ? -1.117 -26.078 -17.375 1 88.38 95 GLN B O 1
ATOM 1877 N N . GLN B 1 96 ? -2.906 -26.109 -15.938 1 90.5 96 GLN B N 1
ATOM 1878 C CA . GLN B 1 96 ? -2.559 -24.797 -15.43 1 90.5 96 GLN B CA 1
ATOM 1879 C C . GLN B 1 96 ? -1.288 -24.844 -14.586 1 90.5 96 GLN B C 1
ATOM 1881 O O . GLN B 1 96 ? -0.955 -25.875 -14.016 1 90.5 96 GLN B O 1
ATOM 1886 N N . ILE B 1 97 ? -0.682 -23.719 -14.648 1 90.31 97 ILE B N 1
ATOM 1887 C CA . ILE B 1 97 ? 0.603 -23.672 -13.961 1 90.31 97 ILE B CA 1
ATOM 1888 C C . ILE B 1 97 ? 0.512 -22.734 -12.75 1 90.31 97 ILE B C 1
ATOM 1890 O O . ILE B 1 97 ? 0.107 -21.578 -12.883 1 90.31 97 ILE B O 1
ATOM 1894 N N . GLU B 1 98 ? 0.843 -23.281 -11.633 1 90.69 98 GLU B N 1
ATOM 1895 C CA . GLU B 1 98 ? 0.936 -22.453 -10.438 1 90.69 98 GLU B CA 1
ATOM 1896 C C . GLU B 1 98 ? 2.291 -21.75 -10.352 1 90.69 98 GLU B C 1
ATOM 1898 O O . GLU B 1 98 ? 3.336 -22.406 -10.422 1 90.69 98 GLU B O 1
ATOM 1903 N N . LEU B 1 99 ? 2.209 -20.516 -10.328 1 92.62 99 LEU B N 1
ATOM 1904 C CA . LEU B 1 99 ? 3.428 -19.719 -10.227 1 92.62 99 LEU B CA 1
ATOM 1905 C C . LEU B 1 99 ? 3.332 -18.719 -9.07 1 92.62 99 LEU B C 1
A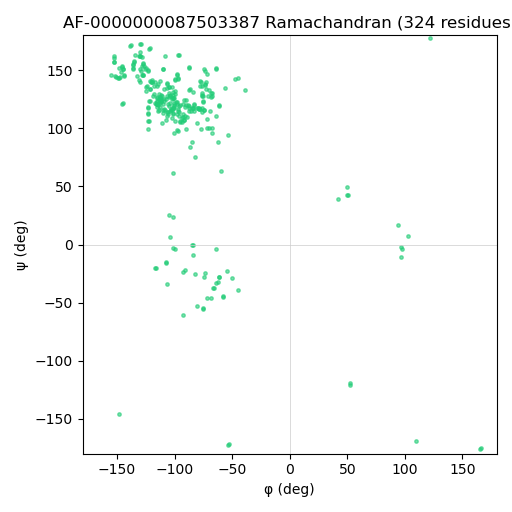TOM 1907 O O . LEU B 1 99 ? 2.234 -18.312 -8.695 1 92.62 99 LEU B O 1
ATOM 1911 N N . HIS B 1 100 ? 4.535 -18.359 -8.602 1 94.5 100 HIS B N 1
ATOM 1912 C CA . HIS B 1 100 ? 4.586 -17.328 -7.559 1 94.5 100 HIS B CA 1
ATOM 1913 C C . HIS B 1 100 ? 4.859 -15.953 -8.148 1 94.5 100 HIS B C 1
ATOM 1915 O O . HIS B 1 100 ? 5.562 -15.836 -9.156 1 94.5 100 HIS B O 1
ATOM 1921 N N . TYR B 1 101 ? 4.27 -14.984 -7.621 1 94.38 101 TYR B N 1
ATOM 1922 C CA . TYR B 1 101 ? 4.539 -13.594 -7.98 1 94.38 101 TYR B CA 1
ATOM 1923 C C . TYR B 1 101 ? 4.578 -12.711 -6.742 1 94.38 101 TYR B C 1
ATOM 1925 O O . TYR B 1 101 ? 4.344 -13.18 -5.625 1 94.38 101 TYR B O 1
ATOM 1933 N N . CYS B 1 102 ? 4.996 -11.477 -6.965 1 94 102 CYS B N 1
ATOM 1934 C CA . CYS B 1 102 ? 5.078 -10.531 -5.852 1 94 102 CYS B CA 1
ATOM 1935 C C . CYS B 1 102 ? 3.93 -9.531 -5.902 1 94 102 CYS B C 1
ATOM 1937 O O . CYS B 1 102 ? 3.555 -9.062 -6.98 1 94 102 CYS B O 1
ATOM 1939 N N . GLU B 1 103 ? 3.385 -9.336 -4.742 1 90.69 103 GLU B N 1
ATOM 1940 C CA . GLU B 1 103 ? 2.383 -8.281 -4.617 1 90.69 103 GLU B CA 1
ATOM 1941 C C . GLU B 1 103 ? 2.469 -7.602 -3.252 1 90.69 103 GLU B C 1
ATOM 1943 O O . GLU B 1 103 ? 2.789 -8.242 -2.25 1 90.69 103 GLU B O 1
ATOM 1948 N N . GLY B 1 104 ? 2.051 -6.316 -3.336 1 88.31 104 GLY B N 1
ATOM 1949 C CA . GLY B 1 104 ? 2.047 -5.574 -2.084 1 88.31 104 GLY B CA 1
ATOM 1950 C C . GLY B 1 104 ? 1.912 -4.074 -2.281 1 88.31 104 GLY B C 1
ATOM 1951 O O . GLY B 1 104 ? 1.581 -3.615 -3.375 1 88.31 104 GLY B O 1
ATOM 1952 N N . LYS B 1 105 ? 1.991 -3.41 -1.195 1 86.5 105 LYS B N 1
ATOM 1953 C CA . LYS B 1 105 ? 1.912 -1.954 -1.155 1 86.5 105 LYS B CA 1
ATOM 1954 C C . LYS B 1 105 ? 3.156 -1.353 -0.507 1 86.5 105 LYS B C 1
ATOM 1956 O O . LYS B 1 105 ? 3.344 -1.459 0.707 1 86.5 105 LYS B O 1
ATOM 1961 N N . CYS B 1 106 ? 3.938 -0.801 -1.35 1 88.94 106 CYS B N 1
ATOM 1962 C CA . CYS B 1 106 ? 5.156 -0.181 -0.845 1 88.94 106 CYS B CA 1
ATOM 1963 C C . CYS B 1 106 ? 4.973 1.322 -0.671 1 88.94 106 CYS B C 1
ATOM 1965 O O . CYS B 1 106 ? 4.238 1.954 -1.432 1 88.94 106 CYS B O 1
ATOM 1967 N N . ARG B 1 107 ? 5.68 1.838 0.369 1 87.94 107 ARG B N 1
ATOM 1968 C CA . ARG B 1 107 ? 5.543 3.26 0.669 1 87.94 107 ARG B CA 1
ATOM 1969 C C . ARG B 1 107 ? 6.16 4.113 -0.432 1 87.94 107 ARG B C 1
ATOM 1971 O O . ARG B 1 107 ? 7.242 3.799 -0.937 1 87.94 107 ARG B O 1
ATOM 1978 N N . SER B 1 108 ? 5.414 5.027 -0.856 1 90.25 108 SER B N 1
ATOM 1979 C CA . SER B 1 108 ? 5.871 5.996 -1.851 1 90.25 108 SER B CA 1
ATOM 1980 C C . SER B 1 108 ? 5.434 7.41 -1.485 1 90.25 108 SER B C 1
ATOM 1982 O O . SER B 1 108 ? 4.527 7.598 -0.674 1 90.25 108 SER B O 1
ATOM 1984 N N . LYS B 1 109 ? 6.246 8.375 -2.023 1 91.69 109 LYS B N 1
ATOM 1985 C CA . LYS B 1 109 ? 5.938 9.773 -1.712 1 91.69 109 LYS B CA 1
ATOM 1986 C C . LYS B 1 109 ? 6.266 10.688 -2.889 1 91.69 109 LYS B C 1
ATOM 1988 O O . LYS B 1 109 ? 7.078 10.328 -3.748 1 91.69 109 LYS B O 1
ATOM 1993 N N . SER B 1 110 ? 5.57 11.758 -2.934 1 92.56 110 SER B N 1
ATOM 1994 C CA . SER B 1 110 ? 5.84 12.859 -3.854 1 92.56 110 SER B CA 1
ATOM 1995 C C . SER B 1 110 ? 6.059 14.172 -3.102 1 92.56 110 SER B C 1
ATOM 1997 O O . SER B 1 110 ? 5.117 14.719 -2.523 1 92.56 110 SER B O 1
ATOM 1999 N N . VAL B 1 111 ? 7.336 14.609 -3.201 1 93.44 111 VAL B N 1
ATOM 2000 C CA . VAL B 1 111 ? 7.723 15.75 -2.375 1 93.44 111 VAL B CA 1
ATOM 2001 C C . VAL B 1 111 ? 8.383 16.828 -3.244 1 93.44 111 VAL B C 1
ATOM 2003 O O . VAL B 1 111 ? 9.133 16.5 -4.168 1 93.44 111 VAL B O 1
ATOM 2006 N N . TYR B 1 112 ? 8.188 18.047 -2.91 1 93.31 112 TYR B N 1
ATOM 2007 C CA . TYR B 1 112 ? 8.836 19.156 -3.6 1 93.31 112 TYR B CA 1
ATOM 2008 C C . TYR B 1 112 ? 10.328 19.188 -3.291 1 93.31 112 TYR B C 1
ATOM 2010 O O . TYR B 1 112 ? 10.734 19.047 -2.133 1 93.31 112 TYR B O 1
ATOM 2018 N N . SER B 1 113 ? 11.031 19.344 -4.387 1 91.44 113 SER B N 1
ATOM 2019 C CA . SER B 1 113 ? 12.477 19.516 -4.285 1 91.44 113 SER B CA 1
ATOM 2020 C C . SER B 1 113 ? 12.891 20.922 -4.684 1 91.44 113 SER B C 1
ATOM 2022 O O . SER B 1 113 ? 12.656 21.344 -5.816 1 91.44 113 SER B O 1
ATOM 2024 N N . LEU B 1 114 ? 13.555 21.531 -3.779 1 89.25 114 LEU B N 1
ATOM 2025 C CA . LEU B 1 114 ? 14.055 22.875 -4.086 1 89.25 114 LEU B CA 1
ATOM 2026 C C . LEU B 1 114 ? 15.117 22.828 -5.176 1 89.25 114 LEU B C 1
ATOM 2028 O O . LEU B 1 114 ? 15.203 23.719 -6.012 1 89.25 114 LEU B O 1
ATOM 2032 N N . GLU B 1 115 ? 15.914 21.797 -5.102 1 88.12 115 GLU B N 1
ATOM 2033 C CA . GLU B 1 115 ? 17 21.625 -6.066 1 88.12 115 GLU B CA 1
ATOM 2034 C C . GLU B 1 115 ? 16.469 21.578 -7.496 1 88.12 115 GLU B C 1
ATOM 2036 O O . GLU B 1 115 ? 17.031 22.219 -8.391 1 88.12 115 GLU B O 1
ATOM 2041 N N . THR B 1 116 ? 15.461 20.891 -7.699 1 90.44 116 THR B N 1
ATOM 2042 C CA . THR B 1 116 ? 14.93 20.75 -9.047 1 90.44 116 THR B CA 1
ATOM 2043 C C . THR B 1 116 ? 13.719 21.656 -9.258 1 90.44 116 THR B C 1
ATOM 2045 O O . THR B 1 116 ? 13.203 21.766 -10.367 1 90.44 116 THR B O 1
ATOM 2048 N N . ASN B 1 117 ? 13.32 22.328 -8.258 1 90.38 117 ASN B N 1
ATOM 2049 C CA . ASN B 1 117 ? 12.148 23.188 -8.289 1 90.38 117 ASN B CA 1
ATOM 2050 C C . ASN B 1 117 ? 10.93 22.469 -8.867 1 90.38 117 ASN B C 1
ATOM 2052 O O . ASN B 1 117 ? 10.25 23 -9.742 1 90.38 117 ASN B O 1
ATOM 2056 N N . ALA B 1 118 ? 10.734 21.266 -8.477 1 93.06 118 ALA B N 1
ATOM 2057 C CA . ALA B 1 118 ? 9.625 20.438 -8.922 1 93.06 118 ALA B CA 1
ATOM 2058 C C . ALA B 1 118 ? 9.258 19.391 -7.863 1 93.06 118 ALA B C 1
ATOM 2060 O O . ALA B 1 118 ? 10.047 19.125 -6.949 1 93.06 118 ALA B O 1
ATOM 2061 N N . VAL B 1 119 ? 8.055 18.891 -8.055 1 93.38 119 VAL B N 1
ATOM 2062 C CA . VAL B 1 119 ? 7.641 17.781 -7.207 1 93.38 119 VAL B CA 1
ATOM 2063 C C . VAL B 1 119 ? 8.234 16.469 -7.738 1 93.38 119 VAL B C 1
ATOM 2065 O O . VAL B 1 119 ? 8 16.109 -8.898 1 93.38 119 VAL B O 1
ATOM 2068 N N . GLU B 1 120 ? 9.055 15.945 -6.816 1 90.25 120 GLU B N 1
ATOM 2069 C CA . GLU B 1 120 ? 9.703 14.688 -7.191 1 90.25 120 GLU B CA 1
ATOM 2070 C C . GLU B 1 120 ? 8.984 13.492 -6.57 1 90.25 120 GLU B C 1
ATOM 2072 O O . GLU B 1 120 ? 8.547 13.555 -5.422 1 90.25 120 GLU B O 1
ATOM 2077 N N . ARG B 1 121 ? 8.961 12.477 -7.426 1 89.06 121 ARG B N 1
ATOM 2078 C CA . ARG B 1 121 ? 8.297 11.258 -6.984 1 89.06 121 ARG B CA 1
ATOM 2079 C C . ARG B 1 121 ? 9.312 10.211 -6.535 1 89.06 121 ARG B C 1
ATOM 2081 O O . ARG B 1 121 ? 10.273 9.93 -7.254 1 89.06 121 ARG B O 1
ATOM 2088 N N . GLU B 1 122 ? 9.234 9.883 -5.309 1 88.12 122 GLU B N 1
ATOM 2089 C CA . GLU B 1 122 ? 9.945 8.711 -4.805 1 88.12 122 GLU B CA 1
ATOM 2090 C C . GLU B 1 122 ? 9.07 7.469 -4.852 1 88.12 122 GLU B C 1
ATOM 2092 O O . GLU B 1 122 ? 8.203 7.277 -3.992 1 88.12 122 GLU B O 1
ATOM 2097 N N . CYS B 1 123 ? 9.422 6.641 -5.797 1 88.19 123 CYS B N 1
ATOM 2098 C CA . CYS B 1 123 ? 8.547 5.504 -6.055 1 88.19 123 CYS B CA 1
ATOM 2099 C C . CYS B 1 123 ? 9.242 4.191 -5.691 1 88.19 123 CYS B C 1
ATOM 2101 O O . CYS B 1 123 ? 10.344 3.918 -6.172 1 88.19 123 CYS B O 1
ATOM 2103 N N . VAL B 1 124 ? 8.68 3.525 -4.715 1 88.69 124 VAL B N 1
ATOM 2104 C CA . VAL B 1 124 ? 9.094 2.184 -4.32 1 88.69 124 VAL B CA 1
ATOM 2105 C C . VAL B 1 124 ? 7.977 1.187 -4.621 1 88.69 124 VAL B C 1
ATOM 2107 O O . VAL B 1 124 ? 6.82 1.411 -4.258 1 88.69 124 VAL B O 1
ATOM 2110 N N . CYS B 1 125 ? 8.32 0.104 -5.301 1 89.5 125 CYS B N 1
ATOM 2111 C CA . CYS B 1 125 ? 7.297 -0.864 -5.672 1 89.5 125 CYS B CA 1
ATOM 2112 C C . CYS B 1 125 ? 7.719 -2.279 -5.301 1 89.5 125 CYS B C 1
ATOM 2114 O O . CYS B 1 125 ? 8.906 -2.537 -5.066 1 89.5 125 CYS B O 1
ATOM 2116 N N . CYS B 1 126 ? 6.746 -3.029 -5.277 1 91.56 126 CYS B N 1
ATOM 2117 C CA . CYS B 1 126 ? 6.977 -4.438 -4.969 1 91.56 126 CYS B CA 1
ATOM 2118 C C . CYS B 1 126 ? 7.609 -5.156 -6.152 1 91.56 126 CYS B C 1
ATOM 2120 O O . CYS B 1 126 ? 6.996 -5.27 -7.215 1 91.56 126 CYS B O 1
ATOM 2122 N N . ALA B 1 127 ? 8.859 -5.605 -5.859 1 92.12 127 ALA B N 1
ATOM 2123 C CA . ALA B 1 127 ? 9.641 -6.188 -6.945 1 92.12 127 ALA B CA 1
ATOM 2124 C C . ALA B 1 127 ? 10.125 -7.59 -6.582 1 92.12 127 ALA B C 1
ATOM 2126 O O . ALA B 1 127 ? 10.273 -7.918 -5.402 1 92.12 127 ALA B O 1
ATOM 2127 N N . SER B 1 128 ? 10.281 -8.367 -7.695 1 95.19 128 SER B N 1
ATOM 2128 C CA . SER B 1 128 ? 10.906 -9.672 -7.543 1 95.19 128 SER B CA 1
ATOM 2129 C C . SER B 1 128 ? 12.422 -9.547 -7.363 1 95.19 128 SER B C 1
ATOM 2131 O O . SER B 1 128 ? 13.086 -8.859 -8.141 1 95.19 128 SER B O 1
ATOM 2133 N N . VAL B 1 129 ? 12.969 -10.18 -6.305 1 95.38 129 VAL B N 1
ATOM 2134 C CA . VAL B 1 129 ? 14.406 -10.078 -6.082 1 95.38 129 VAL B CA 1
ATOM 2135 C C . VAL B 1 129 ? 15.078 -11.406 -6.418 1 95.38 129 VAL B C 1
ATOM 2137 O O . VAL B 1 129 ? 16.297 -11.461 -6.594 1 95.38 129 VAL B O 1
ATOM 2140 N N . ALA B 1 130 ? 14.359 -12.43 -6.543 1 96.81 130 ALA B N 1
ATOM 2141 C CA . ALA B 1 130 ? 14.875 -13.734 -6.953 1 96.81 130 ALA B CA 1
ATOM 2142 C C . ALA B 1 130 ? 13.797 -14.547 -7.672 1 96.81 130 ALA B C 1
ATOM 2144 O O . ALA B 1 130 ? 12.617 -14.445 -7.344 1 96.81 130 ALA B O 1
ATOM 2145 N N . THR B 1 131 ? 14.242 -15.328 -8.664 1 97.12 131 THR B N 1
ATOM 2146 C CA . THR B 1 131 ? 13.336 -16.188 -9.43 1 97.12 131 THR B CA 1
ATOM 2147 C C . THR B 1 131 ? 13.938 -17.562 -9.617 1 97.12 131 THR B C 1
ATOM 2149 O O . THR B 1 131 ? 15.141 -17.75 -9.453 1 97.12 131 THR B O 1
ATOM 2152 N N . GLU B 1 132 ? 13.125 -18.5 -9.859 1 96.75 132 GLU B N 1
ATOM 2153 C CA . GLU B 1 132 ? 13.539 -19.859 -10.219 1 96.75 132 GLU B CA 1
ATOM 2154 C C . GLU B 1 132 ? 12.805 -20.344 -11.453 1 96.75 132 GLU B C 1
ATOM 2156 O O . GLU B 1 132 ? 11.609 -20.109 -11.617 1 96.75 132 GLU B O 1
ATOM 2161 N N . PRO B 1 133 ? 13.562 -21.047 -12.242 1 95.69 133 PRO B N 1
ATOM 2162 C CA . PRO B 1 133 ? 12.914 -21.594 -13.438 1 95.69 133 PRO B CA 1
ATOM 2163 C C . PRO B 1 133 ? 12.078 -22.828 -13.141 1 95.69 133 PRO B C 1
ATOM 2165 O O . PRO B 1 133 ? 12.477 -23.672 -12.328 1 95.69 133 PRO B O 1
ATOM 2168 N N . LEU B 1 134 ? 10.898 -22.844 -13.734 1 94.12 134 LEU B N 1
ATOM 2169 C CA . LEU B 1 134 ? 10.023 -24.016 -13.68 1 94.12 134 LEU B CA 1
ATOM 2170 C C . LEU B 1 134 ? 9.82 -24.609 -15.07 1 94.12 134 LEU B C 1
ATOM 2172 O O . LEU B 1 134 ? 9.336 -23.922 -15.977 1 94.12 134 LEU B O 1
ATOM 2176 N N . SER B 1 135 ? 10.195 -25.812 -15.156 1 93.81 135 SER B N 1
ATOM 2177 C CA . SER B 1 135 ? 10.047 -26.484 -16.438 1 93.81 135 SER B CA 1
ATOM 2178 C C . SER B 1 135 ? 8.641 -27.047 -16.625 1 93.81 135 SER B C 1
ATOM 2180 O O . SER B 1 135 ? 8.203 -27.906 -15.852 1 93.81 135 SER B O 1
ATOM 2182 N N . VAL B 1 136 ? 7.988 -26.531 -17.625 1 93.12 136 VAL B N 1
ATOM 2183 C CA . VAL B 1 136 ? 6.609 -26.938 -17.875 1 93.12 136 VAL B CA 1
ATOM 2184 C C . VAL B 1 136 ? 6.516 -27.719 -19.172 1 93.12 136 VAL B C 1
ATOM 2186 O O . VAL B 1 136 ? 6.965 -27.25 -20.219 1 93.12 136 VAL B O 1
ATOM 2189 N N . PRO B 1 137 ? 5.926 -28.906 -19.062 1 93.88 137 PRO B N 1
ATOM 2190 C CA . PRO B 1 137 ? 5.762 -29.688 -20.281 1 93.88 137 PRO B CA 1
ATOM 2191 C C . PRO B 1 137 ? 4.668 -29.141 -21.203 1 93.88 137 PRO B C 1
ATOM 2193 O O . PRO B 1 137 ? 3.586 -28.781 -20.719 1 93.88 137 PRO B O 1
ATOM 2196 N N . LEU B 1 138 ? 4.957 -29.125 -22.422 1 94.31 138 LEU B N 1
ATOM 2197 C CA . LEU B 1 138 ? 4.004 -28.688 -23.438 1 94.31 138 LEU B CA 1
ATOM 2198 C C . LEU B 1 138 ? 3.738 -29.797 -24.453 1 94.31 138 LEU B C 1
ATOM 2200 O O . LEU B 1 138 ? 4.656 -30.531 -24.828 1 94.31 138 LEU B O 1
ATOM 2204 N N . LEU B 1 139 ? 2.514 -29.906 -24.828 1 95.44 139 LEU B N 1
ATOM 2205 C CA . LEU B 1 139 ? 2.139 -30.844 -25.891 1 95.44 139 LEU B CA 1
ATOM 2206 C C . LEU B 1 139 ? 1.969 -30.109 -27.219 1 95.44 139 LEU B C 1
ATOM 2208 O O . LEU B 1 139 ? 1.188 -29.156 -27.312 1 95.44 139 LEU B O 1
ATOM 2212 N N . CYS B 1 140 ? 2.666 -30.672 -28.266 1 95.81 140 CYS B N 1
ATOM 2213 C CA . CYS B 1 140 ? 2.617 -30.016 -29.562 1 95.81 140 CYS B CA 1
ATOM 2214 C C . CYS B 1 140 ? 1.559 -30.656 -30.453 1 95.81 140 CYS B C 1
ATOM 2216 O O . CYS B 1 140 ? 1.062 -31.734 -30.156 1 95.81 140 CYS B O 1
ATOM 2218 N N . SER B 1 141 ? 1.237 -29.875 -31.484 1 94.25 141 SER B N 1
ATOM 2219 C CA . SER B 1 141 ? 0.203 -30.328 -32.406 1 94.25 141 SER B CA 1
ATOM 2220 C C . SER B 1 141 ? 0.597 -31.625 -33.094 1 94.25 141 SER B C 1
ATOM 2222 O O . SER B 1 141 ? -0.267 -32.438 -33.438 1 94.25 141 SER B O 1
ATOM 2224 N N . ASN B 1 142 ? 1.849 -31.844 -33.25 1 94 142 ASN B N 1
ATOM 2225 C CA . ASN B 1 142 ? 2.326 -33.062 -33.906 1 94 142 ASN B CA 1
ATOM 2226 C C . ASN B 1 142 ? 2.412 -34.219 -32.938 1 94 142 ASN B C 1
ATOM 2228 O O . ASN B 1 142 ? 2.82 -35.312 -33.344 1 94 142 ASN B O 1
ATOM 2232 N N . GLY B 1 143 ? 2.086 -34.031 -31.703 1 92.69 143 GLY B N 1
ATOM 2233 C CA . GLY B 1 143 ? 2.059 -35.125 -30.719 1 92.69 143 GLY B CA 1
ATOM 2234 C C . GLY B 1 143 ? 3.328 -35.188 -29.891 1 92.69 143 GLY B C 1
ATOM 2235 O O . GLY B 1 143 ? 3.42 -36 -28.984 1 92.69 143 GLY B O 1
ATOM 2236 N N . THR B 1 144 ? 4.258 -34.344 -30.203 1 93.94 144 THR B N 1
ATOM 2237 C CA . THR B 1 144 ? 5.516 -34.375 -29.469 1 93.94 144 THR B CA 1
ATOM 2238 C C . THR B 1 144 ? 5.422 -33.5 -28.203 1 93.94 144 THR B C 1
ATOM 2240 O O . THR B 1 144 ? 4.586 -32.625 -28.125 1 93.94 144 THR B O 1
ATOM 2243 N N . LEU B 1 145 ? 6.27 -33.938 -27.188 1 93.81 145 LEU B N 1
ATOM 2244 C CA . LEU B 1 145 ? 6.336 -33.188 -25.938 1 93.81 145 LEU B CA 1
ATOM 2245 C C . LEU B 1 145 ? 7.578 -32.312 -25.891 1 93.81 145 LEU B C 1
ATOM 2247 O O . LEU B 1 145 ? 8.672 -32.75 -26.266 1 93.81 145 LEU B O 1
ATOM 2251 N N . THR B 1 146 ? 7.336 -31.078 -25.641 1 93.25 146 THR B N 1
ATOM 2252 C CA . THR B 1 146 ? 8.445 -30.172 -25.422 1 93.25 146 THR B CA 1
ATOM 2253 C C . THR B 1 146 ? 8.336 -29.516 -24.047 1 93.25 146 THR B C 1
ATOM 2255 O O . THR B 1 146 ? 7.391 -29.766 -23.297 1 93.25 146 THR B O 1
ATOM 2258 N N . HIS B 1 147 ? 9.477 -28.828 -23.625 1 93.75 147 HIS B N 1
ATOM 2259 C CA . HIS B 1 147 ? 9.469 -28.141 -22.328 1 93.75 147 HIS B CA 1
ATOM 2260 C C . HIS B 1 147 ? 9.703 -26.641 -22.5 1 93.75 147 HIS B C 1
ATOM 2262 O O . HIS B 1 147 ? 10.406 -26.219 -23.422 1 93.75 147 HIS B O 1
ATOM 2268 N N . HIS B 1 148 ? 8.977 -25.906 -21.719 1 92.31 148 HIS B N 1
ATOM 2269 C CA . HIS B 1 148 ? 9.188 -24.469 -21.641 1 92.31 148 HIS B CA 1
ATOM 2270 C C . HIS B 1 148 ? 9.438 -24.031 -20.203 1 92.31 148 HIS B C 1
ATOM 2272 O O . HIS B 1 148 ? 8.75 -24.469 -19.281 1 92.31 148 HIS B O 1
ATOM 2278 N N . ASN B 1 149 ? 10.461 -23.156 -20.062 1 93.44 149 ASN B N 1
ATOM 2279 C CA . ASN B 1 149 ? 10.773 -22.641 -18.734 1 93.44 149 ASN B CA 1
ATOM 2280 C C . ASN B 1 149 ? 10.008 -21.359 -18.422 1 93.44 149 ASN B C 1
ATOM 2282 O O . ASN B 1 149 ? 10.055 -20.406 -19.188 1 93.44 149 ASN B O 1
ATOM 2286 N N . VAL B 1 150 ? 9.312 -21.422 -17.344 1 93.56 150 VAL B N 1
ATOM 2287 C CA . VAL B 1 150 ? 8.672 -20.219 -16.812 1 93.56 150 VAL B CA 1
ATOM 2288 C C . VAL B 1 150 ? 9.359 -19.781 -15.531 1 93.56 150 VAL B C 1
ATOM 2290 O O . VAL B 1 150 ? 9.938 -20.609 -14.812 1 93.56 150 VAL B O 1
ATOM 2293 N N . LEU B 1 151 ? 9.336 -18.516 -15.273 1 95.44 151 LEU B N 1
ATOM 2294 C CA . LEU B 1 151 ? 10.023 -18 -14.094 1 95.44 151 LEU B CA 1
ATOM 2295 C C . LEU B 1 151 ? 9.047 -17.797 -12.945 1 95.44 151 LEU B C 1
ATOM 2297 O O . LEU B 1 151 ? 8.07 -17.047 -13.078 1 95.44 151 LEU B O 1
ATOM 2301 N N . SER B 1 152 ? 9.352 -18.453 -11.844 1 95.75 152 SER B N 1
ATOM 2302 C CA . SER B 1 152 ? 8.578 -18.281 -10.617 1 95.75 152 SER B CA 1
ATOM 2303 C C . SER B 1 152 ? 9.352 -17.469 -9.586 1 95.75 152 SER B C 1
ATOM 2305 O O . SER B 1 152 ? 10.539 -17.719 -9.367 1 95.75 152 SER B O 1
ATOM 2307 N N . VAL B 1 153 ? 8.648 -16.594 -8.953 1 96.38 153 VAL B N 1
ATOM 2308 C CA . VAL B 1 153 ? 9.312 -15.727 -7.988 1 96.38 153 VAL B CA 1
ATOM 2309 C C . VAL B 1 153 ? 9.578 -16.5 -6.695 1 96.38 153 VAL B C 1
ATOM 2311 O O . VAL B 1 153 ? 8.734 -17.266 -6.238 1 96.38 153 VAL B O 1
ATOM 2314 N N . THR B 1 154 ? 10.797 -16.266 -6.082 1 96.12 154 THR B N 1
ATOM 2315 C CA . THR B 1 154 ? 11.125 -16.938 -4.832 1 96.12 154 THR B CA 1
ATOM 2316 C C . THR B 1 154 ? 11.297 -15.93 -3.701 1 96.12 154 THR B C 1
ATOM 2318 O O . THR B 1 154 ? 11.258 -16.297 -2.525 1 96.12 154 THR B O 1
ATOM 2321 N N . ALA B 1 155 ? 11.547 -14.703 -4.113 1 95.38 155 ALA B N 1
ATOM 2322 C CA . ALA B 1 155 ? 11.703 -13.664 -3.1 1 95.38 155 ALA B CA 1
ATOM 2323 C C . ALA B 1 155 ? 11.203 -12.32 -3.617 1 95.38 155 ALA B C 1
ATOM 2325 O O . ALA B 1 155 ? 11.344 -12.008 -4.801 1 95.38 155 ALA B O 1
ATOM 2326 N N . CYS B 1 156 ? 10.625 -11.602 -2.703 1 93.94 156 CYS B N 1
ATOM 2327 C CA . CYS B 1 156 ? 10.047 -10.297 -3.02 1 93.94 156 CYS B CA 1
ATOM 2328 C C . CYS B 1 156 ? 10.578 -9.227 -2.074 1 93.94 156 CYS B C 1
ATOM 2330 O O . CYS B 1 156 ? 10.891 -9.508 -0.916 1 93.94 156 CYS B O 1
ATOM 2332 N N . ASP B 1 157 ? 10.75 -7.98 -2.604 1 92.56 157 ASP B N 1
ATOM 2333 C CA . ASP B 1 157 ? 11.086 -6.828 -1.772 1 92.56 157 ASP B CA 1
ATOM 2334 C C . ASP B 1 157 ? 10.586 -5.531 -2.4 1 92.56 157 ASP B C 1
ATOM 2336 O O . ASP B 1 157 ? 10.281 -5.492 -3.594 1 92.56 157 ASP B O 1
ATOM 2340 N N . CYS B 1 158 ? 10.445 -4.594 -1.496 1 92.5 158 CYS B N 1
ATOM 2341 C CA . CYS B 1 158 ? 10.18 -3.252 -2 1 92.5 158 CYS B CA 1
ATOM 2342 C C . CYS B 1 158 ? 11.453 -2.588 -2.498 1 92.5 158 CYS B C 1
ATOM 2344 O O . CYS B 1 158 ? 12.398 -2.391 -1.73 1 92.5 158 CYS B O 1
ATOM 2346 N N . LEU B 1 159 ? 11.438 -2.299 -3.779 1 90.31 159 LEU B N 1
ATOM 2347 C CA . LEU B 1 159 ? 12.617 -1.69 -4.375 1 90.31 159 LEU B CA 1
ATOM 2348 C C . LEU B 1 159 ? 12.281 -0.346 -5.012 1 90.31 159 LEU B C 1
ATOM 2350 O O . LEU B 1 159 ? 11.234 -0.205 -5.656 1 90.31 159 LEU B O 1
ATOM 2354 N N . ALA B 1 160 ? 13.195 0.553 -4.656 1 85.5 160 ALA B N 1
ATOM 2355 C CA . ALA B 1 160 ? 13.031 1.876 -5.254 1 85.5 160 ALA B CA 1
ATOM 2356 C C . ALA B 1 160 ? 13.289 1.834 -6.758 1 85.5 160 ALA B C 1
ATOM 2358 O O . ALA B 1 160 ? 14.172 1.106 -7.223 1 85.5 160 ALA B O 1
ATOM 2359 N N . GLN B 1 161 ? 12.328 2.354 -7.473 1 73.75 161 GLN B N 1
ATOM 2360 C CA . GLN B 1 161 ? 12.531 2.463 -8.914 1 73.75 161 GLN B CA 1
ATOM 2361 C C . GLN B 1 161 ? 12.578 3.922 -9.352 1 73.75 161 GLN B C 1
ATOM 2363 O O . GLN B 1 161 ? 11.867 4.766 -8.797 1 73.75 161 GLN B O 1
ATOM 2368 N N . HIS B 1 162 ? 13.703 4.293 -9.992 1 65.62 162 HIS B N 1
ATOM 2369 C CA . HIS B 1 162 ? 13.688 5.609 -10.625 1 65.62 162 HIS B CA 1
ATOM 2370 C C . HIS B 1 162 ? 12.805 5.613 -11.867 1 65.62 162 HIS B C 1
ATOM 2372 O O . HIS B 1 162 ? 12.922 4.73 -12.727 1 65.62 162 HIS B O 1
ATOM 2378 N N . CYS B 1 163 ? 11.609 6.129 -11.656 1 58.5 163 CYS B N 1
ATOM 2379 C CA . CYS B 1 163 ? 10.688 6.18 -12.789 1 58.5 163 CYS B CA 1
ATOM 2380 C C . CYS B 1 163 ? 10.797 7.512 -13.523 1 58.5 163 CYS B C 1
ATOM 2382 O O . CYS B 1 163 ? 11.062 8.547 -12.898 1 58.5 163 CYS B O 1
ATOM 2384 N N . THR B 1 164 ? 11.328 7.531 -14.719 1 53.53 164 THR B N 1
ATOM 2385 C CA . THR B 1 164 ? 11.375 8.766 -15.5 1 53.53 164 THR B CA 1
ATOM 2386 C C . THR B 1 164 ? 9.969 9.195 -1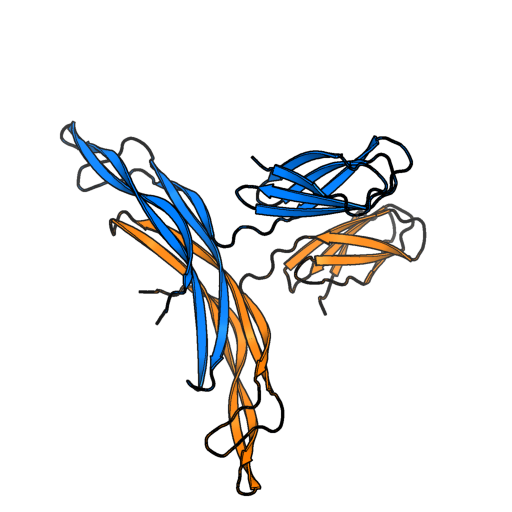5.914 1 53.53 164 THR B C 1
ATOM 2388 O O . THR B 1 164 ? 9.102 8.352 -16.156 1 53.53 164 THR B O 1
#

Sequence (328 aa):
MCVCVCVLVLVLSVCVCLYCVCVCTVCVFVCVCVCLYVCVCVCVCLYCVCVCMCVCVCVGVGTECVCVSVGTEPECRKTVGTLNYIKVDDCQSQQQIELHYCEGKCRSKSVYSLETNAVERECVCCASVATEPLSVPLLCSNGTLTHHNVLSVTACDCLAQHCTMCVCVCVLVLVLSVCVCLYCVCVCTVCVFVCVCVCLYVCVCVCVCLYCVCVCMCVCVCVGVGTECVCVSVGTEPECRKTVGTLNYIKVDDCQSQQQIELHYCEGKCRSKSVYSLETNAVERECVCCASVATEPLSVPLLCSNGTLTHHNVLSVTACDCLAQHCT

Foldseek 3Di:
DKDKDKDADDPDFDKDFPDWDDDPQKIKTKIWTFAQAWIWMWIDDPFFTWIWTWGDHDPGGGDITITITRTDGPQKDKDKDWDQWDDDDQKIAPDIDIAIDMDHHDDWDWDADPVVRDTDIWDWGKDAPDWDWDWTWIAGPVGDIDIDIDIHGDDIDTDTDDDD/DFDWDKDWDDPPWDWDFDDFDQDQQKGKTKTFIATCAWTWIWIAGPQLRWIWIWIDGDRGGGDITITITRGRGPQKDKDKDWDQWDDDDQKIAPDIDIAIDMDHHDDWDWDADPVVRDTDIWDWGKDAPDWDWDWTWIAGPVGDIDIDIDIHGDDIDTDTDDDD

pLDDT: mean 76.01, std 16.92, range [44.25, 97.12]

Organism: NCBI:txid62062

Radius of gyration: 26.7 Å; Cα contacts (8 Å, |Δi|>4): 979; chains: 2; bounding box: 57×79×71 Å